Protein AF-A0A9D1DE34-F1 (afdb_monomer)

Solvent-accessible surface area (backbone atoms only — not comparable to full-atom values): 14696 Å² total; per-residue (Å²): 88,65,30,89,91,75,68,50,78,34,64,88,85,56,82,43,31,90,90,75,68,48,62,65,80,72,86,80,85,85,83,89,87,87,86,83,88,79,78,79,75,76,83,78,72,79,76,71,72,79,70,81,76,79,71,76,74,78,69,50,73,66,57,48,44,50,53,49,34,57,76,65,47,42,67,61,45,52,51,49,42,51,48,50,71,56,44,51,60,51,51,53,50,52,50,52,51,49,50,54,49,54,50,55,64,43,51,75,52,47,83,79,44,93,76,60,72,65,70,56,62,65,58,62,55,57,60,54,53,49,51,55,53,50,51,51,51,45,50,54,34,52,52,52,52,52,52,49,60,55,48,42,60,52,49,49,59,47,51,42,50,75,72,67,52,80,79,68,77,82,84,86,78,88,76,88,86,85,88,83,78,95,81,90,84,84,83,88,83,82,78,83,83,77,76,80,57,88,73,39,48,67,42,82,95,75,65,49,75,41,57,62,86,56,60,53,46,98,86,68,53,45,76,89,114

Organism: NCBI:txid2840775

Structure (mmCIF, N/CA/C/O backbone):
data_AF-A0A9D1DE34-F1
#
_entry.id   AF-A0A9D1DE34-F1
#
loop_
_atom_site.group_PDB
_atom_site.id
_atom_site.type_symbol
_atom_site.label_atom_id
_atom_site.label_alt_id
_atom_site.label_comp_id
_atom_site.label_asym_id
_atom_site.label_entity_id
_atom_site.label_seq_id
_atom_site.pdbx_PDB_ins_code
_atom_site.Cartn_x
_atom_site.Cartn_y
_atom_site.Cartn_z
_atom_site.occupancy
_atom_site.B_iso_or_equiv
_atom_site.auth_seq_id
_atom_site.auth_comp_id
_atom_site.auth_asym_id
_atom_site.auth_atom_id
_atom_site.pdbx_PDB_model_num
ATOM 1 N N . MET A 1 1 ? 9.678 -13.490 77.634 1.00 74.06 1 MET A N 1
ATOM 2 C CA . MET A 1 1 ? 8.786 -14.682 77.666 1.00 74.06 1 MET A CA 1
ATOM 3 C C . MET A 1 1 ? 8.375 -15.103 76.242 1.00 74.06 1 MET A C 1
ATOM 5 O O . MET A 1 1 ? 8.923 -14.560 75.291 1.00 74.06 1 MET A O 1
ATOM 9 N N . TYR A 1 2 ? 7.457 -16.065 76.056 1.00 80.56 2 TYR A N 1
ATOM 10 C CA . TYR A 1 2 ? 6.934 -16.494 74.738 1.00 80.56 2 TYR A CA 1
ATOM 11 C C . TYR A 1 2 ? 5.398 -16.431 74.690 1.00 80.56 2 TYR A C 1
ATOM 13 O O . TYR A 1 2 ? 4.736 -16.590 75.714 1.00 80.56 2 TYR A O 1
ATOM 21 N N . CYS A 1 3 ? 4.822 -16.205 73.506 1.00 84.38 3 CYS A N 1
ATOM 22 C CA . CYS A 1 3 ? 3.376 -16.125 73.303 1.00 84.38 3 CYS A CA 1
ATOM 23 C C . CYS A 1 3 ? 2.715 -17.510 73.224 1.00 84.38 3 CYS A C 1
ATOM 25 O O . CYS A 1 3 ? 2.998 -18.275 72.303 1.00 84.38 3 CYS A O 1
ATOM 27 N N . SER A 1 4 ? 1.737 -17.786 74.088 1.00 80.19 4 SER A N 1
ATOM 28 C CA . SER A 1 4 ? 0.910 -19.003 74.018 1.00 80.19 4 SER A CA 1
ATOM 29 C C . SER A 1 4 ? 0.019 -19.092 72.768 1.00 80.19 4 SER A C 1
ATOM 31 O O . SER A 1 4 ? -0.381 -20.190 72.394 1.00 80.19 4 SER A O 1
ATOM 33 N N . HIS A 1 5 ? -0.273 -17.968 72.100 1.00 79.56 5 HIS A N 1
ATOM 34 C CA . HIS A 1 5 ? -1.133 -17.924 70.909 1.00 79.56 5 HIS A CA 1
ATOM 35 C C . HIS A 1 5 ? -0.396 -18.021 69.563 1.00 79.56 5 HIS A C 1
ATOM 37 O O . HIS A 1 5 ? -1.034 -18.338 68.563 1.00 79.56 5 HIS A O 1
ATOM 43 N N . CYS A 1 6 ? 0.906 -17.720 69.499 1.00 83.50 6 CYS A N 1
ATOM 44 C CA . CYS A 1 6 ? 1.655 -17.717 68.230 1.00 83.50 6 CYS A CA 1
ATOM 45 C C . CYS A 1 6 ? 3.128 -18.154 68.328 1.00 83.50 6 CYS A C 1
ATOM 47 O O . CYS A 1 6 ? 3.839 -18.099 67.329 1.00 83.50 6 CYS A O 1
ATOM 49 N N . GLY A 1 7 ? 3.621 -18.539 69.509 1.00 81.62 7 GLY A N 1
ATOM 50 C CA . GLY A 1 7 ? 5.008 -18.973 69.719 1.00 81.62 7 GLY A CA 1
ATOM 51 C C . GLY A 1 7 ? 6.074 -17.871 69.655 1.00 81.62 7 GLY A C 1
ATOM 52 O O . GLY A 1 7 ? 7.217 -18.127 70.019 1.00 81.62 7 GLY A O 1
ATOM 53 N N . ALA A 1 8 ? 5.736 -16.644 69.243 1.00 84.06 8 ALA A N 1
ATOM 54 C CA . ALA A 1 8 ? 6.693 -15.542 69.151 1.00 84.06 8 ALA A CA 1
ATOM 55 C C . ALA A 1 8 ? 7.267 -15.143 70.523 1.00 84.06 8 ALA A C 1
ATOM 57 O O . ALA A 1 8 ? 6.566 -15.169 71.539 1.00 84.06 8 ALA A O 1
ATOM 58 N N . GLN A 1 9 ? 8.539 -14.740 70.551 1.00 82.94 9 GLN A N 1
ATOM 59 C CA . GLN A 1 9 ? 9.197 -14.239 71.758 1.00 82.94 9 GLN A CA 1
ATOM 60 C C . GLN A 1 9 ? 8.688 -12.826 72.084 1.00 82.94 9 GLN A C 1
ATOM 62 O O . GLN A 1 9 ? 8.608 -11.967 71.208 1.00 82.94 9 GLN A O 1
ATOM 67 N N . ILE A 1 10 ? 8.314 -12.594 73.342 1.00 84.25 10 ILE A N 1
ATOM 68 C CA . ILE A 1 10 ? 7.766 -11.326 73.841 1.00 84.25 10 ILE A CA 1
ATOM 69 C C . ILE A 1 10 ? 8.748 -10.749 74.876 1.00 84.25 10 ILE A C 1
ATOM 71 O O . ILE A 1 10 ? 9.104 -11.484 75.806 1.00 84.25 10 ILE A O 1
ATOM 75 N N . PRO A 1 11 ? 9.169 -9.475 74.763 1.00 79.94 11 PRO A N 1
ATOM 76 C CA . PRO A 1 11 ? 9.934 -8.787 75.805 1.00 79.94 11 PRO A CA 1
ATOM 77 C C . PRO A 1 11 ? 9.156 -8.716 77.129 1.00 79.94 11 PRO A C 1
ATOM 79 O O . PRO A 1 11 ? 7.933 -8.600 77.133 1.00 79.94 11 PRO A O 1
ATOM 82 N N . ASP A 1 12 ? 9.838 -8.807 78.270 1.00 68.75 12 ASP A N 1
ATOM 83 C CA . ASP A 1 12 ? 9.160 -9.002 79.565 1.00 68.75 12 ASP A CA 1
ATOM 84 C C . ASP A 1 12 ? 8.463 -7.739 80.128 1.00 68.75 12 ASP A C 1
ATOM 86 O O . ASP A 1 12 ? 7.754 -7.821 81.131 1.00 68.75 12 ASP A O 1
ATOM 90 N N . ASP A 1 13 ? 8.592 -6.596 79.447 1.00 69.38 13 ASP A N 1
ATOM 91 C CA . ASP A 1 13 ? 7.857 -5.342 79.683 1.00 69.38 13 ASP A CA 1
ATOM 92 C C . ASP A 1 13 ? 6.566 -5.204 78.841 1.00 69.38 13 ASP A C 1
ATOM 94 O O . ASP A 1 13 ? 5.756 -4.299 79.058 1.00 69.38 13 ASP A O 1
ATOM 98 N N . SER A 1 14 ? 6.351 -6.096 77.870 1.00 69.62 14 SER A N 1
ATOM 99 C CA . SER A 1 14 ? 5.365 -5.905 76.807 1.00 69.62 14 SER A CA 1
ATOM 100 C C . SER A 1 14 ? 3.995 -6.498 77.162 1.00 69.62 14 SER A C 1
ATOM 102 O O . SER A 1 14 ? 3.779 -7.711 77.132 1.00 69.62 14 SER A O 1
ATOM 104 N N . ALA A 1 15 ? 3.021 -5.623 77.439 1.00 75.81 15 ALA A N 1
ATOM 105 C CA . ALA A 1 15 ? 1.653 -5.989 77.841 1.00 75.81 15 ALA A CA 1
ATOM 106 C C . ALA A 1 15 ? 0.815 -6.719 76.760 1.00 75.81 15 ALA A C 1
ATOM 108 O O . ALA A 1 15 ? -0.254 -7.257 77.058 1.00 75.81 15 ALA A O 1
ATOM 109 N N . PHE A 1 16 ? 1.287 -6.739 75.510 1.00 81.94 16 PHE A N 1
ATOM 110 C CA . PHE A 1 16 ? 0.668 -7.396 74.356 1.00 81.94 16 PHE A CA 1
ATOM 111 C C . PHE A 1 16 ? 1.766 -8.016 73.480 1.00 81.94 16 PHE A C 1
ATOM 113 O O . PHE A 1 16 ? 2.880 -7.499 73.425 1.00 81.94 16 PHE A O 1
ATOM 120 N N . CYS A 1 17 ? 1.468 -9.103 72.766 1.00 86.25 17 CYS A N 1
ATOM 121 C C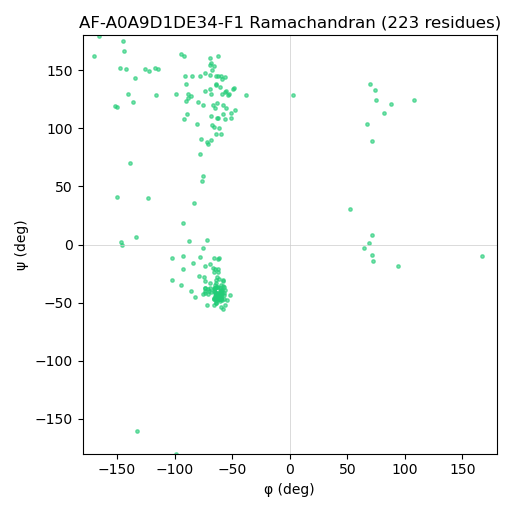A . CYS A 1 17 ? 2.409 -9.687 71.814 1.00 86.25 17 CYS A CA 1
ATOM 122 C C . CYS A 1 17 ? 2.484 -8.830 70.533 1.00 86.25 17 CYS A C 1
ATOM 124 O O . CYS A 1 17 ? 1.470 -8.720 69.836 1.00 86.25 17 CYS A O 1
ATOM 126 N N . PRO A 1 18 ? 3.654 -8.281 70.151 1.00 79.38 18 PRO A N 1
ATOM 127 C CA . PRO A 1 18 ? 3.770 -7.448 68.950 1.00 79.38 18 PRO A CA 1
ATOM 128 C C . PRO A 1 18 ? 3.509 -8.227 67.649 1.00 79.38 18 PRO A C 1
ATOM 130 O O . PRO A 1 18 ? 3.110 -7.638 66.651 1.00 79.38 18 PRO A O 1
ATOM 133 N N . SER A 1 19 ? 3.691 -9.552 67.654 1.00 80.56 19 SER A N 1
ATOM 134 C CA . SER A 1 19 ? 3.547 -10.407 66.466 1.00 80.56 19 SER A CA 1
ATOM 135 C C . SER A 1 19 ? 2.110 -10.850 66.164 1.00 80.56 19 SER A C 1
ATOM 137 O O . SER A 1 19 ? 1.859 -11.352 65.072 1.00 80.56 19 SER A O 1
ATOM 139 N N . CYS A 1 20 ? 1.170 -10.728 67.110 1.00 84.12 20 CYS A N 1
ATOM 140 C CA . CYS A 1 20 ? -0.224 -11.170 66.917 1.00 84.12 20 CYS A CA 1
ATOM 141 C C . CYS A 1 20 ? -1.291 -10.312 67.624 1.00 84.12 20 CYS A C 1
ATOM 143 O O . CYS A 1 20 ? -2.476 -10.630 67.545 1.00 84.12 20 CYS A O 1
ATOM 145 N N . GLY A 1 21 ? -0.901 -9.261 68.352 1.00 79.62 21 GLY A N 1
ATOM 146 C CA . GLY A 1 21 ? -1.800 -8.362 69.088 1.00 79.62 21 GLY A CA 1
ATOM 147 C C . GLY A 1 21 ? -2.433 -8.948 70.358 1.00 79.62 21 GLY A C 1
ATOM 148 O O . GLY A 1 21 ? -2.960 -8.193 71.173 1.00 79.62 21 GLY A O 1
ATOM 149 N N . GLN A 1 22 ? -2.377 -10.266 70.570 1.00 82.25 22 GLN A N 1
ATOM 150 C CA . GLN A 1 22 ? -2.981 -10.908 71.740 1.00 82.25 22 GLN A CA 1
ATOM 151 C C . GLN A 1 22 ? -2.186 -10.658 73.025 1.00 82.25 22 GLN A C 1
ATOM 153 O O . GLN A 1 22 ? -0.954 -10.577 73.019 1.00 82.25 22 GLN A O 1
ATOM 158 N N . LYS A 1 23 ? -2.896 -10.577 74.155 1.00 78.50 23 LYS A N 1
ATOM 159 C CA . LYS A 1 23 ? -2.269 -10.491 75.480 1.00 78.50 23 LYS A CA 1
ATOM 160 C C . LYS A 1 23 ? -1.590 -11.826 75.827 1.00 78.50 23 LYS A C 1
ATOM 162 O O . LYS A 1 23 ? -2.228 -12.869 75.676 1.00 78.50 23 LYS A O 1
ATOM 167 N N . PRO A 1 24 ? -0.344 -11.832 76.332 1.00 68.94 24 PRO A N 1
ATOM 168 C CA . PRO A 1 24 ? 0.256 -13.034 76.904 1.00 68.94 24 PRO A CA 1
ATOM 169 C C . PRO A 1 24 ? -0.476 -13.413 78.198 1.00 68.94 24 PRO A C 1
ATOM 171 O O . PRO A 1 24 ? -0.296 -12.783 79.239 1.00 68.94 24 PRO A O 1
ATOM 174 N N . GLY A 1 25 ? -1.339 -14.427 78.125 1.00 57.62 25 GLY A N 1
ATOM 175 C CA . GLY A 1 25 ? -2.101 -14.902 79.279 1.00 57.62 25 GLY A CA 1
ATOM 176 C C . GLY A 1 25 ? -1.198 -15.534 80.340 1.00 57.62 25 GLY A C 1
ATOM 177 O O . GLY A 1 25 ? -0.545 -16.542 80.073 1.00 57.62 25 GL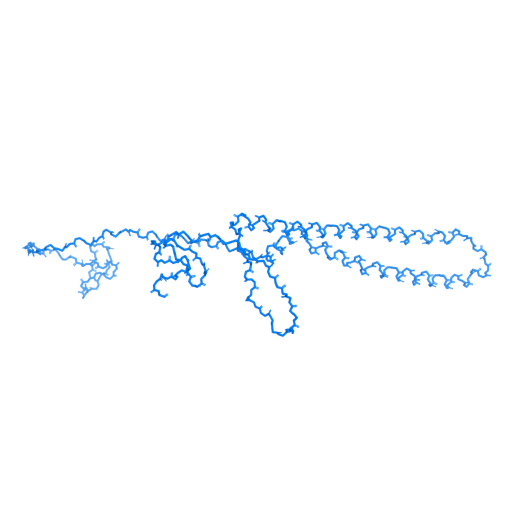Y A O 1
ATOM 178 N N . ARG A 1 26 ? -1.197 -14.971 81.553 1.00 46.50 26 ARG A N 1
ATOM 179 C CA . ARG A 1 26 ? -0.743 -15.676 82.763 1.00 46.50 26 ARG A CA 1
ATOM 180 C C . ARG A 1 26 ? -1.850 -16.631 83.226 1.00 46.50 26 ARG A C 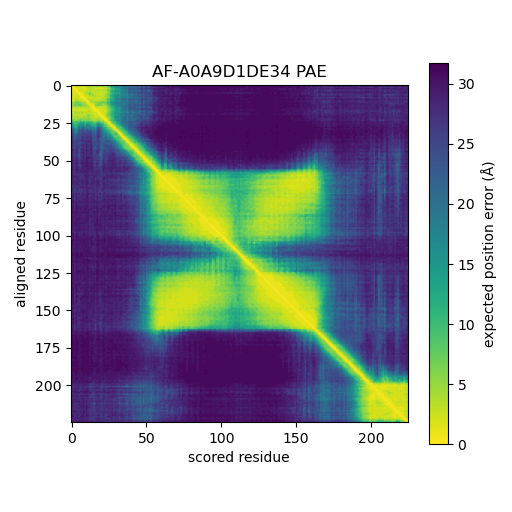1
ATOM 182 O O . ARG A 1 26 ? -3.027 -16.322 83.064 1.00 46.50 26 ARG A O 1
ATOM 189 N N . ALA A 1 27 ? -1.470 -17.784 83.773 1.00 46.84 27 ALA A N 1
ATOM 190 C CA . ALA A 1 27 ? -2.405 -18.754 84.345 1.00 46.84 27 ALA A CA 1
ATOM 191 C C . ALA A 1 27 ? -2.635 -18.471 85.845 1.00 46.84 27 ALA A C 1
ATOM 193 O O . ALA A 1 27 ? -1.670 -18.186 86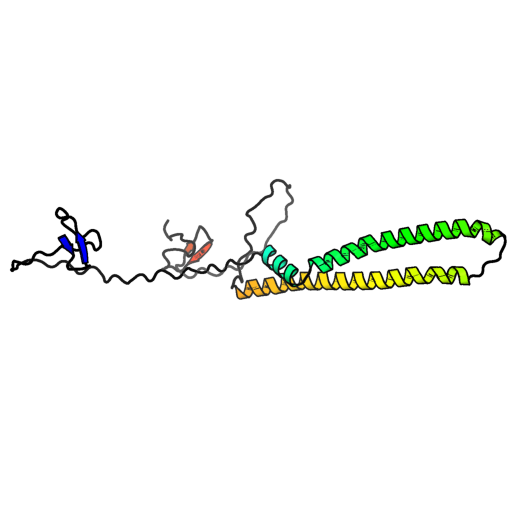.554 1.00 46.84 27 ALA A O 1
ATOM 194 N N . GLY A 1 28 ? -3.893 -18.571 86.296 1.00 46.84 28 GLY A N 1
ATOM 195 C CA . GLY A 1 28 ? -4.394 -18.018 87.571 1.00 46.84 28 GLY A CA 1
ATOM 196 C C . GLY A 1 28 ? -4.865 -16.566 87.369 1.00 46.84 28 GLY A C 1
ATOM 197 O O . GLY A 1 28 ? -4.090 -15.750 86.877 1.00 46.84 28 GLY A O 1
ATOM 198 N N . ASP A 1 29 ? -6.119 -16.170 87.618 1.00 37.84 29 ASP A N 1
ATOM 199 C CA . ASP A 1 29 ? -7.159 -16.720 88.513 1.00 37.84 29 ASP A CA 1
ATOM 200 C C . ASP A 1 29 ? -8.605 -16.573 87.943 1.00 37.84 29 ASP A C 1
ATOM 202 O O . ASP A 1 29 ? -8.769 -15.998 86.862 1.00 37.84 29 ASP A O 1
ATOM 206 N N . PRO A 1 30 ? -9.660 -17.123 88.597 1.00 54.34 30 PRO A N 1
ATOM 207 C CA . PRO A 1 30 ? -11.032 -17.179 88.059 1.00 54.34 30 PRO A CA 1
ATOM 208 C C . PRO A 1 30 ? -12.003 -16.078 88.566 1.00 54.34 30 PRO A C 1
ATOM 210 O O . PRO A 1 30 ? -11.664 -15.275 89.428 1.00 54.34 30 PRO A O 1
ATOM 213 N N . ALA A 1 31 ? -13.256 -16.139 88.070 1.00 35.53 31 ALA A N 1
ATOM 214 C CA . ALA A 1 31 ? -14.408 -15.228 88.275 1.00 35.53 31 ALA A CA 1
ATOM 215 C C . ALA A 1 31 ? -14.310 -13.869 87.521 1.00 35.53 31 ALA A C 1
ATOM 217 O O . ALA A 1 31 ? -13.239 -13.286 87.438 1.00 35.53 31 ALA A O 1
ATOM 218 N N . ALA A 1 32 ? -15.314 -13.333 86.802 1.00 39.00 32 ALA A N 1
ATOM 219 C CA . ALA A 1 32 ? -16.789 -13.299 86.924 1.00 39.00 32 ALA A CA 1
ATOM 220 C C . ALA A 1 32 ? -17.274 -12.321 88.024 1.00 39.00 32 ALA A C 1
ATOM 222 O O . ALA A 1 32 ? -16.865 -12.459 89.167 1.00 39.00 32 ALA A O 1
ATOM 223 N N . GLN A 1 33 ? -18.147 -11.326 87.797 1.00 46.03 33 GLN A N 1
ATOM 224 C CA . GLN A 1 33 ? -18.930 -10.873 86.617 1.00 46.03 33 GLN A CA 1
ATOM 225 C C . GLN A 1 33 ? -18.774 -9.315 86.455 1.00 46.03 33 GLN A C 1
ATOM 227 O O . GLN A 1 33 ? -17.806 -8.788 86.987 1.00 46.03 33 GLN A O 1
ATOM 232 N N . THR A 1 34 ? -19.566 -8.460 85.770 1.00 36.62 34 THR A N 1
ATOM 233 C CA . THR A 1 34 ? -20.917 -8.513 85.142 1.00 36.62 34 THR A CA 1
ATOM 234 C C . THR A 1 34 ? -21.139 -7.312 84.178 1.00 36.62 34 THR A C 1
ATOM 236 O O . THR A 1 34 ? -20.316 -6.405 84.147 1.00 36.62 34 THR A O 1
ATOM 239 N N . ALA A 1 35 ? -22.325 -7.258 83.540 1.00 35.91 35 ALA A N 1
ATOM 240 C CA . ALA A 1 35 ? -23.148 -6.059 83.235 1.00 35.91 35 ALA A CA 1
ATOM 241 C C . ALA A 1 35 ? -23.268 -5.512 81.784 1.00 35.91 35 ALA A C 1
ATOM 243 O O . ALA A 1 35 ? -22.310 -5.055 81.174 1.00 35.91 35 ALA A O 1
ATOM 244 N N . ALA A 1 36 ? -24.544 -5.413 81.365 1.00 43.22 36 ALA A N 1
ATOM 245 C CA . ALA A 1 36 ? -25.153 -4.604 80.293 1.00 43.22 36 ALA A CA 1
ATOM 246 C C . ALA A 1 36 ? -24.849 -4.942 78.802 1.00 43.22 36 ALA A C 1
ATOM 248 O O . ALA A 1 36 ? -23.712 -5.231 78.436 1.00 43.22 36 ALA A O 1
ATOM 249 N N . PRO A 1 37 ? -25.866 -4.897 77.907 1.00 50.59 37 PRO A N 1
ATOM 250 C CA . PRO A 1 37 ? -25.728 -5.338 76.518 1.00 50.59 37 PRO A CA 1
ATOM 251 C C . PRO A 1 37 ? -25.278 -4.213 75.574 1.00 50.59 37 PRO A C 1
ATOM 253 O O . PRO A 1 37 ? -25.970 -3.208 75.412 1.00 50.59 37 PRO A O 1
ATOM 256 N N . GLN A 1 38 ? -24.172 -4.419 74.858 1.00 46.69 38 GLN A N 1
ATOM 257 C CA . GLN A 1 38 ? -23.868 -3.634 73.661 1.00 46.69 38 GLN A CA 1
ATOM 258 C C . GLN A 1 38 ? -24.503 -4.307 72.443 1.00 46.69 38 GLN A C 1
ATOM 260 O O . GLN A 1 38 ? -24.307 -5.497 72.201 1.00 46.69 38 GLN A O 1
ATOM 265 N N . SER A 1 39 ? -25.291 -3.541 71.688 1.00 50.41 39 SER A N 1
ATOM 266 C CA . SER A 1 39 ? -25.927 -3.988 70.449 1.00 50.41 39 SER A CA 1
ATOM 267 C C . SER A 1 39 ? -24.888 -4.533 69.470 1.00 50.41 39 SER A C 1
ATOM 269 O O . SER A 1 39 ? -23.888 -3.856 69.219 1.00 50.41 39 SER A O 1
ATOM 271 N N . ALA A 1 40 ? -25.140 -5.711 68.892 1.00 47.72 40 ALA A N 1
ATOM 272 C CA . ALA A 1 40 ? -24.239 -6.307 67.911 1.00 47.72 40 ALA A CA 1
ATOM 273 C C . ALA A 1 40 ? -23.933 -5.304 66.780 1.00 47.72 40 ALA A C 1
ATOM 275 O O . ALA A 1 40 ? -24.878 -4.741 66.212 1.00 47.72 40 ALA A O 1
ATOM 276 N N . PRO A 1 41 ? -22.654 -5.070 66.427 1.00 58.78 41 PRO A N 1
ATOM 277 C CA . PRO A 1 41 ? -22.341 -4.314 65.224 1.00 58.78 41 PRO A CA 1
ATOM 278 C C . PRO A 1 41 ? -22.966 -5.034 64.017 1.00 58.78 41 PRO A C 1
ATOM 280 O O . PRO A 1 41 ? -22.995 -6.270 64.002 1.00 58.78 41 PRO A O 1
ATOM 283 N N . PRO A 1 42 ? -23.488 -4.300 63.015 1.00 57.12 42 PRO A N 1
ATOM 284 C CA . PRO A 1 42 ? -24.119 -4.923 61.859 1.00 57.12 42 PRO A CA 1
ATOM 285 C C . PRO A 1 42 ? -23.133 -5.884 61.181 1.00 57.12 42 PRO A C 1
ATOM 287 O O . PRO A 1 42 ? -21.930 -5.598 61.164 1.00 57.12 42 PRO A O 1
ATOM 290 N N . PRO A 1 43 ? -23.612 -7.021 60.638 1.00 49.69 43 PRO A N 1
ATOM 291 C CA . PRO A 1 43 ? -22.741 -8.055 60.101 1.00 49.69 43 PRO A CA 1
ATOM 292 C C . PRO A 1 43 ? -21.826 -7.446 59.044 1.00 49.69 43 PRO A C 1
ATOM 294 O O . PRO A 1 43 ? -22.293 -6.937 58.024 1.00 49.69 43 PRO A O 1
ATOM 297 N N . GLN A 1 44 ? -20.518 -7.492 59.305 1.00 49.09 44 GLN A N 1
ATOM 298 C CA . GLN A 1 44 ? -19.511 -7.034 58.361 1.00 49.09 44 GLN A CA 1
ATOM 299 C C . GLN A 1 44 ? -19.514 -7.989 57.170 1.00 49.09 44 GLN A C 1
ATOM 301 O O . GLN A 1 44 ? -18.804 -8.993 57.148 1.00 49.09 44 GLN A O 1
ATOM 306 N N . THR A 1 45 ? -20.341 -7.673 56.171 1.00 46.09 45 THR A N 1
ATOM 307 C CA . THR A 1 45 ? -20.223 -8.238 54.833 1.00 46.09 45 THR A CA 1
ATOM 308 C C . THR A 1 45 ? -18.779 -8.055 54.409 1.00 46.09 45 THR A C 1
ATOM 310 O O . THR A 1 45 ? -18.341 -6.917 54.237 1.00 46.09 45 THR A O 1
ATOM 313 N N . SER A 1 46 ? -18.042 -9.157 54.267 1.00 48.41 46 SER A N 1
ATOM 314 C CA . SER A 1 46 ? -16.705 -9.107 53.693 1.00 48.41 46 SER A CA 1
ATOM 315 C C . SER A 1 46 ? -16.836 -8.464 52.319 1.00 48.41 46 SER A C 1
ATOM 317 O O . SER A 1 46 ? -17.436 -9.044 51.410 1.00 48.41 46 SER A O 1
ATOM 319 N N . TYR A 1 47 ? -16.357 -7.226 52.193 1.00 51.31 47 TYR A N 1
ATOM 320 C CA . TYR A 1 47 ? -16.323 -6.525 50.921 1.00 51.31 47 TYR A CA 1
ATOM 321 C C . TYR A 1 47 ? -15.247 -7.220 50.095 1.00 51.31 47 TYR A C 1
ATOM 323 O O . TYR A 1 47 ? -14.075 -6.841 50.127 1.00 51.31 47 TYR A O 1
ATOM 331 N N . ALA A 1 48 ? -15.655 -8.283 49.397 1.00 54.12 48 ALA A N 1
ATOM 332 C CA . ALA A 1 48 ? -14.866 -8.894 48.346 1.00 54.12 48 ALA A CA 1
ATOM 333 C C . ALA A 1 48 ? -14.375 -7.750 47.461 1.00 54.12 48 ALA A C 1
ATOM 335 O O . ALA A 1 48 ? -15.195 -7.002 46.916 1.00 54.12 48 ALA A O 1
ATOM 336 N N . GLN A 1 49 ? -13.053 -7.550 47.417 1.00 56.97 49 GLN A N 1
ATOM 337 C CA . GLN A 1 49 ? -12.487 -6.413 46.703 1.00 56.97 49 GLN A CA 1
ATOM 338 C C . GLN A 1 49 ? -13.034 -6.445 45.275 1.00 56.97 49 GLN A C 1
ATOM 340 O O . GLN A 1 49 ? -12.993 -7.513 44.655 1.00 56.97 49 GLN A O 1
ATOM 345 N N . PRO A 1 50 ? -13.596 -5.333 44.762 1.00 58.47 50 PRO A N 1
ATOM 346 C CA . PRO A 1 50 ? -14.169 -5.328 43.429 1.00 58.47 50 PRO A CA 1
ATOM 347 C C . PRO A 1 50 ? -13.063 -5.734 42.460 1.00 58.47 50 PRO A C 1
ATOM 349 O O . PRO A 1 50 ? -12.072 -5.013 42.327 1.00 58.47 50 PRO A O 1
ATOM 352 N N . ALA A 1 51 ? -13.222 -6.916 41.851 1.00 51.81 51 ALA A N 1
ATOM 353 C CA . ALA A 1 51 ? -12.223 -7.502 40.966 1.00 51.81 51 ALA A CA 1
ATOM 354 C C . ALA A 1 51 ? -11.767 -6.434 39.965 1.00 51.81 51 ALA A C 1
ATOM 356 O O . ALA A 1 51 ? -12.635 -5.708 39.462 1.00 51.81 51 ALA A O 1
ATOM 357 N N . PRO A 1 52 ? -10.446 -6.287 39.724 1.00 50.09 52 PRO A N 1
ATOM 358 C CA . PRO A 1 52 ? -9.886 -5.133 39.034 1.00 50.09 52 PRO A CA 1
ATOM 359 C C . PRO A 1 52 ? -10.643 -4.927 37.732 1.00 50.09 52 PRO A C 1
ATOM 361 O O . PRO A 1 52 ? -10.577 -5.755 36.822 1.00 50.09 52 PRO A O 1
ATOM 364 N N . ARG A 1 53 ? -11.447 -3.857 37.696 1.00 46.69 53 ARG A N 1
ATOM 365 C CA . ARG A 1 53 ? -12.387 -3.621 36.608 1.00 46.69 53 ARG A CA 1
ATOM 366 C C . ARG A 1 53 ? -11.555 -3.372 35.371 1.00 46.69 53 ARG A C 1
ATOM 368 O O . ARG A 1 53 ? -11.033 -2.271 35.211 1.00 46.69 53 ARG A O 1
ATOM 375 N N . TYR A 1 54 ? -11.430 -4.393 34.529 1.00 46.28 54 TYR A N 1
ATOM 376 C CA . TYR A 1 54 ? -10.727 -4.272 33.269 1.00 46.28 54 TYR A CA 1
ATOM 377 C C . TYR A 1 54 ? -11.477 -3.218 32.446 1.00 46.28 54 TYR A C 1
ATOM 379 O O . TYR A 1 54 ? -12.575 -3.427 31.930 1.00 46.28 54 TYR A O 1
ATOM 387 N N . VAL A 1 55 ? -10.931 -2.006 32.433 1.00 52.34 55 VAL A N 1
ATOM 388 C CA . VAL A 1 55 ? -11.350 -0.981 31.493 1.00 52.34 55 VAL A CA 1
ATOM 389 C C . VAL A 1 55 ? -10.671 -1.397 30.207 1.00 52.34 55 VAL A C 1
ATOM 391 O O . VAL A 1 55 ? -9.510 -1.065 29.988 1.00 52.34 55 VAL A O 1
ATOM 394 N N . GLU A 1 56 ? -11.374 -2.201 29.410 1.00 60.91 56 GLU A N 1
ATOM 395 C CA . GLU A 1 56 ? -10.941 -2.563 28.067 1.00 60.91 56 GLU A CA 1
ATOM 396 C C . GLU A 1 56 ? -10.814 -1.260 27.277 1.00 60.91 56 GLU A C 1
ATOM 398 O O . GLU A 1 56 ? -11.810 -0.685 26.835 1.00 60.91 56 GLU A O 1
ATOM 403 N N . THR A 1 57 ? -9.596 -0.711 27.233 1.00 71.50 57 THR A N 1
ATOM 404 C CA . THR A 1 57 ? -9.352 0.629 26.709 1.00 71.50 57 THR A CA 1
ATOM 405 C C . THR A 1 57 ? -9.730 0.621 25.240 1.00 71.50 57 THR A C 1
ATOM 407 O O . THR A 1 57 ? -9.080 -0.026 24.419 1.00 71.50 57 THR A O 1
ATOM 410 N N . ILE A 1 58 ? -10.841 1.288 24.928 1.00 78.25 58 ILE A N 1
ATOM 411 C CA . ILE A 1 58 ? -11.396 1.332 23.582 1.00 78.25 58 ILE A CA 1
ATOM 412 C C . ILE A 1 58 ? -10.355 2.010 22.696 1.00 78.25 58 ILE A C 1
ATOM 414 O O . ILE A 1 58 ? -10.144 3.218 22.813 1.00 78.25 58 ILE A O 1
ATOM 418 N N . LYS A 1 59 ? -9.720 1.227 21.820 1.00 88.12 59 LYS A N 1
ATOM 419 C CA . LYS A 1 59 ? -8.705 1.713 20.886 1.00 88.12 59 LYS A CA 1
ATOM 420 C C . LYS A 1 59 ? -9.307 2.835 20.049 1.00 88.12 59 LYS A C 1
ATOM 422 O O . LYS A 1 59 ? -10.416 2.700 19.510 1.00 88.12 59 LYS A O 1
ATOM 427 N N . SER A 1 60 ? -8.588 3.947 19.952 1.00 88.19 60 SER A N 1
ATOM 428 C CA . SER A 1 60 ? -8.977 5.053 19.085 1.00 88.19 60 SER A CA 1
ATOM 429 C C . SER A 1 60 ? -9.000 4.606 17.621 1.00 88.19 60 SER A C 1
ATOM 431 O O . SER A 1 60 ? -8.424 3.585 17.240 1.00 88.19 60 SER A O 1
ATOM 433 N N . GLU A 1 61 ? -9.676 5.383 16.777 1.00 88.62 61 GLU A N 1
ATOM 434 C CA . GLU A 1 61 ? -9.754 5.107 15.340 1.00 88.62 61 GLU A CA 1
ATOM 435 C C . GLU A 1 61 ? -8.361 5.062 14.689 1.00 88.62 61 GLU A C 1
ATOM 437 O O . GLU A 1 61 ? -8.085 4.172 13.888 1.00 88.62 61 GLU A O 1
ATOM 442 N N . GLY A 1 62 ? -7.450 5.950 15.107 1.00 90.31 62 GLY A N 1
ATOM 443 C CA . GLY A 1 62 ? -6.059 5.960 14.650 1.00 90.31 62 GLY A CA 1
ATOM 444 C C . GLY A 1 62 ? -5.291 4.697 15.048 1.00 90.31 62 GLY A C 1
ATOM 445 O O . GLY A 1 62 ? -4.706 4.049 14.182 1.00 90.31 62 GLY A O 1
ATOM 446 N N . GLU A 1 63 ? -5.337 4.313 16.328 1.00 91.75 63 GLU A N 1
ATOM 447 C CA . GLU A 1 63 ? -4.659 3.110 16.837 1.00 91.75 63 GLU A CA 1
ATOM 448 C C . GLU A 1 63 ? -5.174 1.838 16.155 1.00 91.75 63 GLU A C 1
ATOM 450 O O . GLU A 1 63 ? -4.376 1.051 15.650 1.00 91.75 63 GLU A O 1
ATOM 455 N N . PHE A 1 64 ? -6.500 1.664 16.073 1.00 92.94 64 PHE A N 1
ATOM 456 C CA . PHE A 1 64 ? -7.114 0.496 15.438 1.00 92.94 64 PHE A CA 1
ATOM 457 C C . PHE A 1 64 ? -6.740 0.392 13.953 1.00 92.94 64 PHE A C 1
ATOM 459 O O . PHE A 1 64 ? -6.348 -0.675 13.483 1.00 92.94 64 PHE A O 1
ATOM 466 N N . ILE A 1 65 ? -6.835 1.493 13.198 1.00 91.94 65 ILE A N 1
ATOM 467 C CA . ILE A 1 65 ? -6.517 1.483 11.764 1.00 91.94 65 ILE A CA 1
ATOM 468 C C . ILE A 1 65 ? -5.007 1.284 11.542 1.00 91.94 65 ILE A C 1
ATOM 470 O O . ILE A 1 65 ? -4.615 0.630 10.577 1.00 91.94 65 ILE A O 1
ATOM 474 N N . GLN A 1 66 ? -4.139 1.795 12.421 1.00 93.44 66 GLN A N 1
ATOM 475 C CA . GLN A 1 66 ? -2.693 1.581 12.323 1.00 93.44 66 GLN A CA 1
ATOM 476 C C . GLN A 1 66 ? -2.290 0.139 12.665 1.00 93.44 66 GLN A C 1
ATOM 478 O O . GLN A 1 66 ? -1.515 -0.460 11.923 1.00 93.44 66 GLN A O 1
ATOM 483 N N . GLU A 1 67 ? -2.866 -0.456 13.709 1.00 94.12 67 GLU A N 1
ATOM 484 C CA . GLU A 1 67 ? -2.706 -1.877 14.046 1.00 94.12 67 GLU A CA 1
ATOM 485 C C . GLU A 1 67 ? -3.185 -2.787 12.902 1.00 94.12 67 GLU A C 1
ATOM 487 O O . GLU A 1 67 ? -2.455 -3.681 12.470 1.00 94.12 67 GLU A O 1
ATOM 492 N N . TYR A 1 68 ? -4.362 -2.500 12.335 1.00 92.88 68 TYR A N 1
ATOM 493 C CA . TYR A 1 68 ? -4.901 -3.205 11.170 1.00 92.88 68 TYR A CA 1
ATOM 494 C C . TYR A 1 68 ? -3.971 -3.091 9.950 1.00 92.88 68 TYR A C 1
ATOM 496 O O . TYR A 1 68 ? -3.645 -4.090 9.308 1.00 92.88 68 TYR A O 1
ATOM 504 N N . ARG A 1 69 ? -3.474 -1.886 9.641 1.00 93.88 69 ARG A N 1
ATOM 505 C CA . ARG A 1 69 ? -2.518 -1.670 8.542 1.00 93.88 69 ARG A CA 1
ATOM 506 C C . ARG A 1 69 ? -1.194 -2.407 8.750 1.00 93.88 69 ARG A C 1
ATOM 508 O O . ARG A 1 69 ? -0.650 -2.930 7.778 1.00 93.88 69 ARG A O 1
ATOM 515 N N . ASN A 1 70 ? -0.705 -2.495 9.985 1.00 93.50 70 ASN A N 1
ATOM 516 C CA . ASN A 1 70 ? 0.494 -3.265 10.312 1.00 93.50 70 ASN A CA 1
ATOM 517 C C . ASN A 1 70 ? 0.268 -4.768 10.079 1.00 93.50 70 ASN A C 1
ATOM 519 O O . ASN A 1 70 ? 1.066 -5.396 9.387 1.00 93.50 70 ASN A O 1
ATOM 523 N N . LEU A 1 71 ? -0.852 -5.322 10.561 1.00 94.56 71 LEU A N 1
ATOM 524 C CA . LEU A 1 71 ? -1.231 -6.727 10.345 1.00 94.56 71 LEU A CA 1
ATOM 525 C C . LEU A 1 71 ? -1.347 -7.085 8.851 1.00 94.56 71 LEU A C 1
ATOM 527 O O . LEU A 1 71 ? -0.983 -8.184 8.439 1.00 94.56 71 LEU A O 1
ATOM 531 N N . HIS A 1 72 ? -1.819 -6.145 8.028 1.00 92.88 72 HIS A N 1
ATOM 532 C CA . HIS A 1 72 ? -1.990 -6.319 6.584 1.00 92.88 72 HIS A CA 1
ATOM 533 C C . HIS A 1 72 ? -0.782 -5.873 5.733 1.00 92.88 72 HIS A C 1
ATOM 535 O O . HIS A 1 72 ? -0.936 -5.674 4.529 1.00 92.88 72 HIS A O 1
ATOM 541 N N . ASN A 1 73 ? 0.421 -5.734 6.315 1.00 92.94 73 ASN A N 1
ATOM 542 C CA . ASN A 1 73 ? 1.665 -5.363 5.611 1.00 92.94 73 ASN A CA 1
ATOM 543 C C . ASN A 1 73 ? 1.554 -4.080 4.754 1.00 92.94 73 ASN A C 1
ATOM 545 O O . ASN A 1 73 ? 2.226 -3.926 3.731 1.00 92.94 73 ASN A O 1
ATOM 549 N N . TYR A 1 74 ? 0.709 -3.131 5.168 1.00 93.31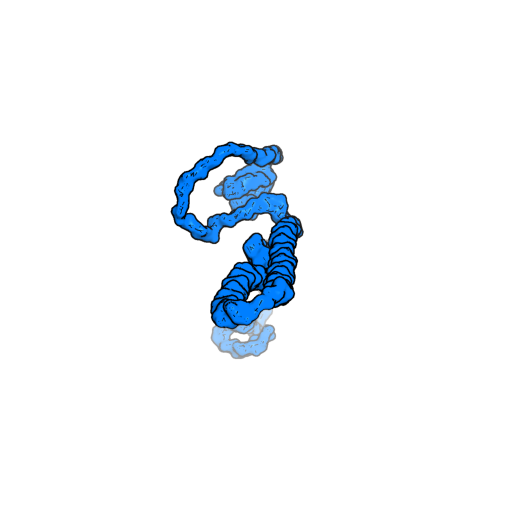 74 TYR A N 1
ATOM 550 C CA . TYR A 1 74 ? 0.391 -1.917 4.406 1.00 93.31 74 TYR A CA 1
ATOM 551 C C . TYR A 1 74 ? 1.632 -1.093 4.040 1.00 93.31 74 TYR A C 1
ATOM 553 O O . TYR A 1 74 ? 1.728 -0.579 2.926 1.00 93.31 74 TYR A O 1
ATOM 561 N N . GLY A 1 75 ? 2.599 -0.999 4.962 1.00 92.25 75 GLY A N 1
ATOM 562 C CA . GLY A 1 75 ? 3.868 -0.307 4.731 1.00 92.25 75 GLY A CA 1
ATOM 563 C C . GLY A 1 75 ? 4.629 -0.873 3.530 1.00 92.25 75 GLY A C 1
ATOM 564 O O . GLY A 1 75 ? 5.069 -0.111 2.677 1.00 92.25 75 GLY A O 1
ATOM 565 N N . THR A 1 76 ? 4.698 -2.200 3.396 1.00 91.69 76 THR A N 1
ATOM 566 C CA . THR A 1 76 ? 5.363 -2.878 2.274 1.00 91.69 76 THR A CA 1
ATOM 567 C C . THR A 1 76 ? 4.694 -2.551 0.940 1.00 91.69 76 THR A C 1
ATOM 569 O O . THR A 1 76 ? 5.377 -2.184 -0.015 1.00 91.69 76 THR A O 1
ATOM 572 N N . TYR A 1 77 ? 3.358 -2.610 0.873 1.00 92.19 77 TYR A N 1
ATOM 573 C CA . TYR A 1 77 ? 2.620 -2.278 -0.352 1.00 92.19 77 TYR A CA 1
ATOM 574 C C . TYR A 1 77 ? 2.746 -0.795 -0.731 1.00 92.19 77 TYR A C 1
ATOM 576 O O . TYR A 1 77 ? 2.888 -0.473 -1.911 1.00 92.19 77 TYR A O 1
ATOM 584 N N . LYS A 1 78 ? 2.754 0.107 0.258 1.00 92.56 78 LYS A N 1
ATOM 585 C CA . LYS A 1 78 ? 2.883 1.553 0.033 1.00 92.56 78 LYS A CA 1
ATOM 586 C C . LYS A 1 78 ? 4.304 1.964 -0.361 1.00 92.56 78 LYS A C 1
ATOM 588 O O . LYS A 1 78 ? 4.463 2.751 -1.288 1.00 92.56 78 LYS A O 1
ATOM 593 N N . THR A 1 79 ? 5.331 1.373 0.252 1.00 92.88 79 THR A N 1
ATOM 594 C CA . THR A 1 79 ? 6.728 1.524 -0.188 1.00 92.88 79 THR A CA 1
ATOM 595 C C . THR A 1 79 ? 6.914 0.988 -1.607 1.00 92.88 79 THR A C 1
ATOM 597 O O . THR A 1 79 ? 7.529 1.667 -2.424 1.00 92.88 79 THR A O 1
ATOM 600 N N . GLY A 1 80 ? 6.317 -0.162 -1.947 1.00 91.38 80 GLY A N 1
ATOM 601 C CA . GLY A 1 80 ? 6.297 -0.675 -3.320 1.00 91.38 80 GLY A CA 1
ATOM 602 C C . GLY A 1 80 ? 5.684 0.317 -4.315 1.00 91.38 80 GLY A C 1
ATOM 603 O O . GLY A 1 80 ? 6.290 0.604 -5.343 1.00 91.38 80 GLY A O 1
ATOM 604 N N . GLN A 1 81 ? 4.529 0.907 -3.987 1.00 91.25 81 GLN A N 1
ATOM 605 C CA . GLN A 1 81 ? 3.885 1.925 -4.827 1.00 91.25 81 GLN A CA 1
ATOM 606 C C . GLN A 1 81 ? 4.795 3.149 -5.053 1.00 91.25 81 GLN A C 1
ATOM 608 O O . GLN A 1 81 ? 4.895 3.636 -6.178 1.00 91.25 81 GLN A O 1
ATOM 613 N N . THR A 1 82 ? 5.493 3.623 -4.015 1.00 91.12 82 THR A N 1
ATOM 614 C CA . THR A 1 82 ? 6.480 4.712 -4.134 1.00 91.12 82 THR A CA 1
ATOM 615 C C . THR A 1 82 ? 7.665 4.319 -5.022 1.00 91.12 82 THR A C 1
ATOM 617 O O . THR A 1 82 ? 8.089 5.122 -5.849 1.00 91.12 82 THR A O 1
ATOM 620 N N . ILE A 1 83 ? 8.177 3.088 -4.893 1.00 91.38 83 ILE A N 1
ATOM 621 C CA . ILE A 1 83 ? 9.297 2.587 -5.706 1.00 91.38 83 ILE A CA 1
ATOM 622 C C . ILE A 1 83 ? 8.937 2.582 -7.194 1.00 91.38 83 ILE A C 1
ATOM 624 O O . ILE A 1 83 ? 9.729 3.081 -7.985 1.00 91.38 83 ILE A O 1
ATOM 628 N N . PHE A 1 84 ? 7.754 2.098 -7.588 1.00 88.69 84 PHE A N 1
ATOM 629 C CA . PHE A 1 84 ? 7.349 2.136 -9.000 1.00 88.69 84 PHE A CA 1
ATOM 630 C C . PHE A 1 84 ? 7.163 3.576 -9.507 1.00 88.69 84 PHE A C 1
ATOM 632 O O . PHE A 1 84 ? 7.745 3.932 -10.528 1.00 88.69 84 PHE A O 1
ATOM 639 N N . LYS A 1 85 ? 6.471 4.443 -8.750 1.00 87.56 85 LYS A N 1
ATOM 640 C CA . LYS A 1 85 ? 6.224 5.849 -9.140 1.00 87.56 85 LYS A CA 1
ATOM 641 C C . LYS A 1 85 ? 7.477 6.703 -9.316 1.00 87.56 85 LYS A C 1
ATOM 643 O O . LYS A 1 85 ? 7.454 7.656 -10.087 1.00 87.56 85 LYS A O 1
ATOM 648 N N . VAL A 1 86 ? 8.546 6.399 -8.583 1.00 89.94 86 VAL A N 1
ATOM 649 C CA . VAL A 1 86 ? 9.832 7.108 -8.693 1.00 89.94 86 VAL A CA 1
ATOM 650 C C . VAL A 1 86 ? 10.785 6.380 -9.648 1.00 89.94 86 VAL A C 1
ATOM 652 O O . VAL A 1 86 ? 11.531 7.025 -10.379 1.00 89.94 86 VAL A O 1
ATOM 655 N N . GLY A 1 87 ? 10.744 5.048 -9.687 1.00 88.38 87 GLY A N 1
ATOM 656 C CA . GLY A 1 87 ? 11.615 4.217 -10.517 1.00 88.38 87 GLY A CA 1
ATOM 657 C C . GLY A 1 87 ? 11.276 4.248 -12.007 1.00 88.38 87 GLY A C 1
ATOM 658 O O . GLY A 1 87 ? 12.194 4.283 -12.821 1.00 88.38 87 GLY A O 1
ATOM 659 N N . GLU A 1 88 ? 9.993 4.290 -12.380 1.00 87.56 88 GLU A N 1
ATOM 660 C CA . GLU A 1 88 ? 9.565 4.365 -13.784 1.00 87.56 88 GLU A CA 1
ATOM 661 C C . GLU A 1 88 ? 10.128 5.598 -14.520 1.00 87.56 88 GLU A C 1
ATOM 663 O O . GLU A 1 88 ? 10.823 5.403 -15.520 1.00 87.56 88 GLU A O 1
ATOM 668 N N . PRO A 1 89 ? 9.941 6.853 -14.053 1.00 89.06 89 PRO A N 1
ATOM 669 C CA . PRO A 1 89 ? 10.508 8.010 -14.744 1.00 89.06 89 PRO A CA 1
ATOM 670 C C . PRO A 1 89 ? 12.043 7.994 -14.760 1.00 89.06 89 PRO A C 1
ATOM 672 O O . PRO A 1 89 ? 12.632 8.411 -15.753 1.00 89.06 89 PRO A O 1
ATOM 675 N N . ILE A 1 90 ? 12.706 7.466 -13.722 1.00 90.88 90 ILE A N 1
ATOM 676 C CA . ILE A 1 90 ? 14.171 7.303 -13.712 1.00 90.88 90 ILE A CA 1
ATOM 677 C C . ILE A 1 90 ? 14.617 6.305 -14.792 1.00 90.88 90 ILE A C 1
ATOM 679 O O . ILE A 1 90 ? 15.561 6.589 -15.529 1.00 90.88 90 ILE A O 1
ATOM 683 N N . PHE A 1 91 ? 13.929 5.167 -14.926 1.00 88.81 91 PHE A N 1
ATOM 684 C CA . PHE A 1 91 ? 14.222 4.168 -15.954 1.00 88.81 91 PHE A CA 1
ATOM 685 C C . PHE A 1 91 ? 13.989 4.723 -17.364 1.00 88.81 91 PHE A C 1
ATOM 687 O O . PHE A 1 91 ? 14.836 4.547 -18.236 1.00 88.81 91 PHE A O 1
ATOM 694 N N . LEU A 1 92 ? 12.888 5.452 -17.581 1.00 87.69 92 LEU A N 1
ATOM 695 C CA . LEU A 1 92 ? 12.592 6.092 -18.865 1.00 87.69 92 LEU A CA 1
ATOM 696 C C . LEU A 1 92 ? 13.624 7.168 -19.227 1.00 87.69 92 LEU A C 1
ATOM 698 O O . LEU A 1 92 ? 14.093 7.192 -20.361 1.00 87.69 92 LEU A O 1
ATOM 702 N N . ILE A 1 93 ? 14.034 8.014 -18.277 1.00 90.44 93 ILE A N 1
ATOM 703 C CA . ILE A 1 93 ? 15.093 9.012 -18.497 1.00 90.44 93 ILE A CA 1
ATOM 704 C C . ILE A 1 93 ? 16.425 8.321 -18.823 1.00 90.44 93 ILE A C 1
ATOM 706 O O . ILE A 1 93 ? 17.080 8.698 -19.791 1.00 90.44 93 ILE A O 1
ATOM 710 N N . GLY A 1 94 ? 16.805 7.279 -18.075 1.00 90.00 94 GLY A N 1
ATOM 711 C CA . GLY A 1 94 ? 18.019 6.502 -18.342 1.00 90.00 94 GLY A CA 1
ATOM 712 C C . GLY A 1 94 ? 18.007 5.828 -19.718 1.00 90.00 94 GLY A C 1
ATOM 713 O O . GLY A 1 94 ? 18.996 5.898 -20.445 1.00 90.00 94 GLY A O 1
ATOM 714 N N . TYR A 1 95 ? 16.871 5.246 -20.111 1.00 88.06 95 TYR A N 1
ATOM 715 C CA . TYR A 1 95 ? 16.674 4.652 -21.433 1.00 88.06 95 TYR A CA 1
ATOM 716 C C . TYR A 1 95 ? 16.758 5.699 -22.554 1.00 88.06 95 TYR A C 1
ATOM 718 O O . TYR A 1 95 ? 17.446 5.472 -23.545 1.00 88.06 95 TYR A O 1
ATOM 726 N N . LEU A 1 96 ? 16.123 6.866 -22.396 1.00 86.50 96 LEU A N 1
ATOM 727 C CA . LEU A 1 96 ? 16.190 7.950 -23.382 1.00 86.50 96 LEU A CA 1
ATOM 728 C C . LEU A 1 96 ? 17.606 8.528 -23.520 1.00 86.50 96 LEU A C 1
ATOM 730 O O . LEU A 1 96 ? 18.022 8.827 -24.636 1.00 86.50 96 LEU A O 1
ATOM 734 N N . ILE A 1 97 ? 18.365 8.641 -22.424 1.00 89.69 97 ILE A N 1
ATOM 735 C CA . ILE A 1 97 ? 19.784 9.033 -22.462 1.00 89.69 97 ILE A CA 1
ATOM 736 C C . ILE A 1 97 ? 20.611 7.971 -23.195 1.00 89.69 97 ILE A C 1
ATOM 738 O O . ILE A 1 97 ? 21.411 8.321 -24.059 1.00 89.69 97 ILE A O 1
ATOM 742 N N . TRP A 1 98 ? 20.406 6.685 -22.896 1.00 87.38 98 TRP A N 1
ATOM 743 C CA . TRP A 1 98 ? 21.126 5.596 -23.560 1.00 87.38 98 TRP A CA 1
ATOM 744 C C . TRP A 1 98 ? 20.837 5.547 -25.066 1.00 87.38 98 TRP A C 1
ATOM 746 O O . TRP A 1 98 ? 21.775 5.505 -25.858 1.00 87.38 98 TRP A O 1
ATOM 756 N N . VAL A 1 99 ? 19.565 5.662 -25.468 1.00 83.69 99 VAL A N 1
ATOM 757 C CA . VAL A 1 99 ? 19.176 5.782 -26.882 1.00 83.69 99 VAL A CA 1
ATOM 758 C C . VAL A 1 99 ? 19.786 7.034 -27.514 1.00 83.69 99 VAL A C 1
ATOM 760 O O . VAL A 1 99 ? 20.301 6.946 -28.617 1.00 83.69 99 VAL A O 1
ATOM 763 N N . PHE A 1 100 ? 19.791 8.190 -26.844 1.00 83.50 100 PHE A N 1
ATOM 764 C CA . PHE A 1 100 ? 20.397 9.413 -27.388 1.00 83.50 100 PHE A CA 1
ATOM 765 C C . PHE A 1 100 ? 21.917 9.290 -27.604 1.00 83.50 100 PHE A C 1
ATOM 767 O O . PHE A 1 100 ? 22.440 9.822 -28.584 1.00 83.50 100 PHE A O 1
ATOM 774 N N . VAL A 1 101 ? 22.628 8.582 -26.720 1.00 84.69 101 VAL A N 1
ATOM 775 C CA . VAL A 1 101 ? 24.069 8.314 -26.862 1.00 84.69 101 VAL A CA 1
ATOM 776 C C . VAL A 1 101 ? 24.331 7.305 -27.983 1.00 84.69 101 VAL A C 1
ATOM 778 O O . VAL A 1 101 ? 25.085 7.623 -28.898 1.00 84.69 101 VAL A O 1
ATOM 781 N N . ASP A 1 102 ? 23.663 6.146 -27.975 1.00 80.19 102 ASP A N 1
ATOM 782 C CA . ASP A 1 102 ? 23.818 5.117 -29.015 1.00 80.19 102 ASP A CA 1
ATOM 783 C C . ASP A 1 102 ? 23.422 5.651 -30.405 1.00 80.19 102 ASP A C 1
ATOM 785 O O . ASP A 1 102 ? 24.140 5.429 -31.377 1.00 80.19 102 ASP A O 1
ATOM 789 N N . VAL A 1 103 ? 22.355 6.454 -30.500 1.00 73.88 103 VAL A N 1
ATOM 790 C CA . VAL A 1 103 ? 21.964 7.139 -31.742 1.00 73.88 103 VAL A CA 1
ATOM 791 C C . VAL A 1 103 ? 23.024 8.150 -32.183 1.00 73.88 103 VAL A C 1
ATOM 793 O O . VAL A 1 103 ? 23.347 8.157 -33.365 1.00 73.88 103 VAL A O 1
ATOM 796 N N . ASN A 1 104 ? 23.611 8.963 -31.295 1.00 76.06 104 ASN A N 1
ATOM 797 C CA . ASN A 1 104 ? 24.688 9.891 -31.679 1.00 76.06 104 ASN A CA 1
ATOM 798 C C . ASN A 1 104 ? 25.946 9.158 -32.172 1.00 76.06 104 ASN A C 1
ATOM 800 O O . ASN A 1 104 ? 26.490 9.510 -33.220 1.00 76.06 104 ASN A O 1
ATOM 804 N N . GLU A 1 105 ? 26.397 8.127 -31.452 1.00 74.19 105 GLU A N 1
ATOM 805 C CA . GLU A 1 105 ? 27.578 7.344 -31.837 1.00 74.19 105 GLU A CA 1
ATOM 806 C C . GLU A 1 105 ? 27.342 6.585 -33.153 1.00 74.19 105 GLU A C 1
ATOM 808 O O . GLU A 1 105 ? 28.200 6.585 -34.041 1.00 74.19 105 GLU A O 1
ATOM 813 N N . ARG A 1 106 ? 26.146 6.008 -33.342 1.00 64.56 106 ARG A N 1
ATOM 814 C CA . ARG A 1 106 ? 25.778 5.325 -34.590 1.00 64.56 106 ARG A CA 1
ATOM 815 C C . ARG A 1 106 ? 25.484 6.272 -35.743 1.00 64.56 106 ARG A C 1
ATOM 817 O O . ARG A 1 106 ? 25.746 5.873 -36.876 1.00 64.56 106 ARG A O 1
ATOM 824 N N . PHE A 1 107 ? 25.028 7.508 -35.518 1.00 56.12 107 PHE A N 1
ATOM 825 C CA . PHE A 1 107 ? 24.814 8.489 -36.595 1.00 56.12 107 PHE A CA 1
ATOM 826 C C . PHE A 1 107 ? 26.098 8.735 -37.400 1.00 56.12 107 PHE A C 1
ATOM 828 O O . PHE A 1 107 ? 26.049 8.833 -38.628 1.00 56.12 107 PHE A O 1
ATOM 835 N N . GLY A 1 108 ? 27.253 8.730 -36.724 1.00 60.09 108 GLY A N 1
ATOM 836 C CA . GLY A 1 108 ? 28.573 8.818 -37.355 1.00 60.09 108 GLY A CA 1
ATOM 837 C C . GLY A 1 108 ? 28.906 7.655 -38.301 1.00 60.09 108 GLY A C 1
ATOM 838 O O . GLY A 1 108 ? 29.711 7.833 -39.211 1.00 60.09 108 GLY A O 1
ATOM 839 N N . GLN A 1 109 ? 28.274 6.486 -38.138 1.00 59.31 109 GLN A N 1
ATOM 840 C CA . GLN A 1 109 ? 28.435 5.336 -39.041 1.00 59.31 109 GLN A CA 1
ATOM 841 C C . GLN A 1 109 ? 27.261 5.161 -40.019 1.00 59.31 109 GLN A C 1
ATOM 843 O O . GLN A 1 109 ? 27.477 4.727 -41.151 1.00 59.31 109 GLN A O 1
ATOM 848 N N . TRP A 1 110 ? 26.038 5.545 -39.641 1.00 52.81 110 TRP A N 1
ATOM 849 C CA . TRP A 1 110 ? 24.839 5.486 -40.491 1.00 52.81 110 TRP A CA 1
ATOM 850 C C . TRP A 1 110 ? 24.989 6.282 -41.792 1.00 52.81 110 TRP A C 1
ATOM 852 O O . TRP A 1 110 ? 24.478 5.860 -42.825 1.00 52.81 110 TRP A O 1
ATOM 862 N N . TRP A 1 111 ? 25.767 7.371 -41.798 1.00 53.94 111 TRP A N 1
ATOM 863 C CA . TRP A 1 111 ? 26.048 8.135 -43.025 1.00 53.94 111 TRP A CA 1
ATOM 864 C C . TRP A 1 111 ? 26.800 7.329 -44.109 1.00 53.94 111 TRP A C 1
ATOM 866 O O . TRP A 1 111 ? 26.871 7.756 -45.257 1.00 53.94 111 TRP A O 1
ATOM 876 N N . SER A 1 112 ? 27.335 6.148 -43.768 1.00 60.16 112 SER A N 1
ATOM 877 C CA . SER A 1 112 ? 27.991 5.216 -44.700 1.00 60.16 112 SER A CA 1
ATOM 878 C C . SER A 1 112 ? 27.136 4.010 -45.115 1.00 60.16 112 SER A C 1
ATOM 880 O O . SER A 1 112 ? 27.529 3.265 -46.014 1.00 60.16 112 SER A O 1
ATOM 882 N N . ARG A 1 113 ? 25.994 3.764 -44.454 1.00 57.56 113 ARG A N 1
ATOM 883 C CA . ARG A 1 113 ? 25.283 2.480 -44.533 1.00 57.56 113 ARG A CA 1
ATOM 884 C C . ARG A 1 113 ? 23.779 2.667 -44.359 1.00 57.56 113 ARG A C 1
ATOM 886 O O . ARG A 1 113 ? 23.321 3.078 -43.300 1.00 57.56 113 ARG A O 1
ATOM 893 N N . SER A 1 114 ? 23.012 2.300 -45.386 1.00 61.38 114 SER A N 1
ATOM 894 C CA . SER A 1 114 ? 21.547 2.322 -45.365 1.00 61.38 114 SER A CA 1
ATOM 895 C C . SER A 1 114 ? 21.000 1.330 -44.333 1.00 61.38 114 SER A C 1
ATOM 897 O O . SER A 1 114 ? 20.874 0.137 -44.617 1.00 61.38 114 SER A O 1
ATOM 899 N N . ALA A 1 115 ? 20.711 1.818 -43.131 1.00 61.34 115 ALA A N 1
ATOM 900 C CA . ALA A 1 115 ? 20.086 1.031 -42.080 1.00 61.34 115 ALA A CA 1
ATOM 901 C C . ALA A 1 115 ? 18.627 0.701 -42.430 1.00 61.34 115 ALA A C 1
ATOM 903 O O . ALA A 1 115 ? 17.935 1.491 -43.081 1.00 61.34 115 ALA A O 1
ATOM 904 N N . THR A 1 116 ? 18.161 -0.475 -42.014 1.00 67.81 116 THR A N 1
ATOM 905 C CA . THR A 1 116 ? 16.781 -0.912 -42.238 1.00 67.81 116 THR A CA 1
ATOM 906 C C . THR A 1 116 ? 15.904 -0.578 -41.035 1.00 67.81 116 THR A C 1
ATOM 908 O O . THR A 1 116 ? 16.381 -0.298 -39.936 1.00 67.81 116 THR A O 1
ATOM 911 N N . TRP A 1 117 ? 14.585 -0.611 -41.233 1.00 62.19 117 TRP A N 1
ATOM 912 C CA . TRP A 1 117 ? 13.619 -0.355 -40.160 1.00 62.19 117 TRP A CA 1
ATOM 913 C C . TRP A 1 117 ? 13.704 -1.380 -39.015 1.00 62.19 117 TRP A C 1
ATOM 915 O O . TRP A 1 117 ? 13.296 -1.075 -37.894 1.00 62.19 117 TRP A O 1
ATOM 925 N N . ASP A 1 118 ? 14.268 -2.562 -39.272 1.00 61.97 118 ASP A N 1
ATOM 926 C CA . ASP A 1 118 ? 14.426 -3.651 -38.301 1.00 61.97 118 ASP A CA 1
ATOM 927 C C . ASP A 1 118 ? 15.281 -3.238 -37.091 1.00 61.97 118 ASP A C 1
ATOM 929 O O . ASP A 1 118 ? 14.933 -3.570 -35.957 1.00 61.97 118 ASP A O 1
ATOM 933 N N . ASP A 1 119 ? 16.332 -2.433 -37.310 1.00 66.44 119 ASP A N 1
ATOM 934 C CA . ASP A 1 119 ? 17.171 -1.882 -36.234 1.00 66.44 119 ASP A CA 1
ATOM 935 C C . ASP A 1 119 ? 16.342 -1.020 -35.260 1.00 66.44 119 ASP A C 1
ATOM 937 O O . ASP A 1 119 ? 16.518 -1.099 -34.046 1.00 66.44 119 ASP A O 1
ATOM 941 N N . TYR A 1 120 ? 15.382 -0.234 -35.764 1.00 65.94 120 TYR A N 1
ATOM 942 C CA . TYR A 1 120 ? 14.478 0.569 -34.927 1.00 65.94 120 TYR A CA 1
ATOM 943 C C . TYR A 1 120 ? 13.417 -0.286 -34.217 1.00 65.94 120 TYR A C 1
ATOM 945 O O . TYR A 1 120 ? 13.087 -0.028 -33.054 1.00 65.94 120 TYR A O 1
ATOM 953 N N . PHE A 1 121 ? 12.897 -1.321 -34.886 1.00 66.25 121 PHE A N 1
ATOM 954 C CA . PHE A 1 121 ? 11.926 -2.247 -34.297 1.00 66.25 121 PHE A CA 1
ATOM 955 C C . PHE A 1 121 ? 12.519 -3.148 -33.203 1.00 66.25 121 PHE A C 1
ATOM 957 O O . PHE A 1 121 ? 11.755 -3.669 -32.393 1.00 66.25 121 PHE A O 1
ATOM 964 N N . ALA A 1 122 ? 13.845 -3.287 -33.107 1.00 66.88 122 ALA A N 1
ATOM 965 C CA . ALA A 1 122 ? 14.492 -3.968 -31.985 1.00 66.88 122 ALA A CA 1
ATOM 966 C C . ALA A 1 122 ? 14.408 -3.167 -30.668 1.00 66.88 122 ALA A C 1
ATOM 968 O O . ALA A 1 122 ? 14.200 -3.748 -29.602 1.00 66.88 122 ALA A O 1
ATOM 969 N N . TYR A 1 123 ? 14.539 -1.836 -30.729 1.00 68.88 123 TYR A N 1
ATOM 970 C CA . TYR A 1 123 ? 14.593 -0.983 -29.534 1.00 68.88 123 TYR A CA 1
ATOM 971 C C . TYR A 1 123 ? 13.210 -0.583 -29.006 1.00 68.88 123 TYR A C 1
ATOM 973 O O . TYR A 1 123 ? 12.984 -0.603 -27.800 1.00 68.88 123 TYR A O 1
ATOM 981 N N . LEU A 1 124 ? 12.256 -0.270 -29.887 1.00 71.31 124 LEU A N 1
ATOM 982 C CA . LEU A 1 124 ? 10.926 0.239 -29.513 1.00 71.31 124 LEU A CA 1
ATOM 983 C C . LEU A 1 124 ? 10.048 -0.663 -28.601 1.00 71.31 124 LEU A C 1
ATOM 985 O O . LEU A 1 124 ? 9.382 -0.112 -27.719 1.00 71.31 124 LEU A O 1
ATOM 989 N N . PRO A 1 125 ? 9.991 -2.005 -28.749 1.00 78.44 125 PRO A N 1
ATOM 990 C CA . PRO A 1 125 ? 9.058 -2.833 -27.978 1.00 78.44 125 PRO A CA 1
ATOM 991 C C . PRO A 1 125 ? 9.524 -3.110 -26.542 1.00 78.44 125 PRO A C 1
ATOM 993 O O . PRO A 1 125 ? 8.687 -3.302 -25.662 1.00 78.44 125 PRO A O 1
ATOM 996 N N . VAL A 1 126 ? 10.834 -3.103 -26.276 1.00 77.88 126 VAL A N 1
ATOM 997 C CA . VAL A 1 126 ? 11.401 -3.389 -24.945 1.00 77.88 126 VAL A CA 1
ATOM 998 C C . VAL A 1 126 ? 10.905 -2.411 -23.863 1.00 77.88 126 VAL A C 1
ATOM 1000 O O . VAL A 1 126 ? 10.350 -2.888 -22.869 1.00 77.88 126 VAL A O 1
ATOM 1003 N N . PRO A 1 127 ? 11.014 -1.070 -24.012 1.00 78.81 127 PRO A N 1
ATOM 1004 C CA . PRO A 1 127 ? 10.491 -0.140 -23.014 1.00 78.81 127 PRO A CA 1
ATOM 1005 C C . PRO A 1 127 ? 8.964 -0.217 -22.907 1.00 78.81 127 PRO A C 1
ATOM 1007 O O . PRO A 1 127 ? 8.444 -0.122 -21.802 1.00 78.81 127 PRO A O 1
ATOM 1010 N N . LEU A 1 128 ? 8.235 -0.457 -24.007 1.00 83.88 128 LEU A N 1
ATOM 1011 C CA . LEU A 1 128 ? 6.775 -0.610 -23.973 1.00 83.88 128 LEU A CA 1
ATOM 1012 C C . LEU A 1 128 ? 6.340 -1.810 -23.120 1.00 83.88 128 LEU A C 1
ATOM 1014 O O . LEU A 1 128 ? 5.430 -1.676 -22.304 1.00 83.88 128 LEU A O 1
ATOM 1018 N N . VAL A 1 129 ? 7.015 -2.958 -23.244 1.00 86.38 129 VAL A N 1
ATOM 1019 C CA . VAL A 1 129 ? 6.757 -4.128 -22.388 1.00 86.38 129 VAL A CA 1
ATOM 1020 C C . VAL A 1 129 ? 7.075 -3.818 -20.921 1.00 86.38 129 VAL A C 1
ATOM 1022 O O . VAL A 1 129 ? 6.278 -4.163 -20.049 1.00 86.38 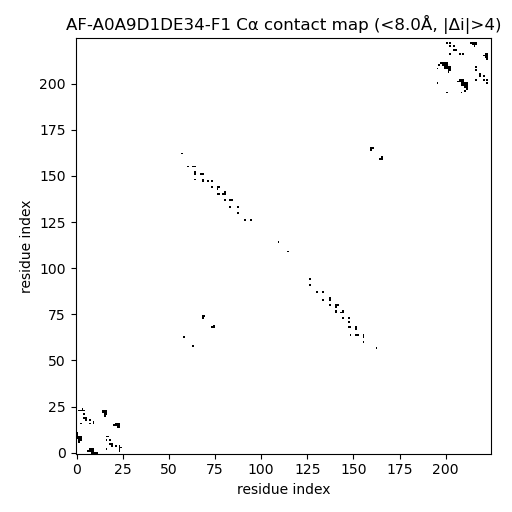129 VAL A O 1
ATOM 1025 N N . VAL A 1 130 ? 8.181 -3.121 -20.635 1.00 85.62 130 VAL A N 1
ATOM 1026 C CA . VAL A 1 130 ? 8.535 -2.716 -19.260 1.00 85.62 130 VAL A CA 1
ATOM 1027 C C . VAL A 1 130 ? 7.488 -1.769 -18.663 1.00 85.62 130 VAL A C 1
ATOM 1029 O O . VAL A 1 130 ? 7.026 -2.026 -17.554 1.00 85.62 130 VAL A O 1
ATOM 1032 N N . ILE A 1 131 ? 7.051 -0.735 -19.393 1.00 88.12 131 ILE A N 1
ATOM 1033 C CA . ILE A 1 131 ? 6.001 0.204 -18.951 1.00 88.12 131 ILE A CA 1
ATOM 1034 C C . ILE A 1 131 ? 4.698 -0.549 -18.656 1.00 88.12 131 ILE A C 1
ATOM 1036 O O . ILE A 1 131 ? 4.113 -0.372 -17.589 1.00 88.12 131 ILE A O 1
ATOM 1040 N N . VAL A 1 132 ? 4.251 -1.432 -19.559 1.00 91.25 132 VAL A N 1
ATOM 1041 C CA . VAL A 1 132 ? 3.011 -2.206 -19.371 1.00 91.25 132 VAL A CA 1
ATOM 1042 C C . VAL A 1 132 ? 3.095 -3.107 -18.135 1.00 91.25 132 VAL A C 1
ATOM 1044 O O . VAL A 1 132 ? 2.152 -3.147 -17.345 1.00 91.25 132 VAL A O 1
ATOM 1047 N N . VAL A 1 133 ? 4.222 -3.793 -17.917 1.00 91.12 133 VAL A N 1
ATOM 1048 C CA . VAL A 1 133 ? 4.422 -4.637 -16.728 1.00 91.12 133 VAL A CA 1
ATOM 1049 C C . VAL A 1 133 ? 4.465 -3.794 -15.447 1.00 91.12 133 VAL A C 1
ATOM 1051 O O . VAL A 1 133 ? 3.756 -4.115 -14.491 1.00 91.12 133 VAL A O 1
ATOM 1054 N N . CYS A 1 134 ? 5.221 -2.692 -15.423 1.00 90.44 134 CYS A N 1
ATOM 1055 C CA . CYS A 1 134 ? 5.287 -1.775 -14.280 1.00 90.44 134 CYS A CA 1
ATOM 1056 C C . CYS A 1 134 ? 3.917 -1.169 -13.940 1.00 90.44 134 CYS A C 1
ATOM 1058 O O . CYS A 1 134 ? 3.516 -1.198 -12.777 1.00 90.44 134 CYS A O 1
ATOM 1060 N N . GLY A 1 135 ? 3.154 -0.714 -14.939 1.00 91.06 135 GLY A N 1
ATOM 1061 C CA . GLY A 1 135 ? 1.805 -0.174 -14.754 1.00 91.06 135 GLY A CA 1
ATOM 1062 C C . GLY A 1 135 ? 0.806 -1.207 -14.220 1.00 91.06 135 GLY A C 1
ATOM 1063 O O . GLY A 1 135 ? -0.019 -0.884 -13.363 1.00 91.06 135 GLY A O 1
ATOM 1064 N N . ILE A 1 136 ? 0.914 -2.476 -14.638 1.00 93.56 136 ILE A N 1
ATOM 1065 C CA . ILE A 1 136 ? 0.135 -3.580 -14.049 1.00 93.56 136 ILE A CA 1
ATOM 1066 C C . ILE A 1 136 ? 0.499 -3.765 -12.567 1.00 93.56 136 ILE A C 1
ATOM 1068 O O . ILE A 1 136 ? -0.401 -3.879 -11.731 1.00 93.56 136 ILE A O 1
ATOM 1072 N N . PHE A 1 137 ? 1.788 -3.750 -12.210 1.00 93.12 137 PHE A N 1
ATOM 1073 C CA . PHE A 1 137 ? 2.212 -3.833 -10.808 1.00 93.12 137 PHE A CA 1
ATOM 1074 C C . PHE A 1 137 ? 1.751 -2.624 -9.978 1.00 93.12 137 PHE A C 1
ATOM 1076 O O . PHE A 1 137 ? 1.234 -2.820 -8.875 1.00 93.12 137 PHE A O 1
ATOM 1083 N N . GLU A 1 138 ? 1.850 -1.394 -10.492 1.00 92.88 138 GLU A N 1
ATOM 1084 C CA . GLU A 1 138 ? 1.390 -0.195 -9.779 1.00 92.88 138 GLU A CA 1
ATOM 1085 C C . GLU A 1 138 ? -0.133 -0.196 -9.582 1.00 92.88 138 GLU A C 1
ATOM 1087 O O . GLU A 1 138 ? -0.612 0.120 -8.489 1.00 92.88 138 GLU A O 1
ATOM 1092 N N . TYR A 1 139 ? -0.901 -0.638 -10.585 1.00 93.62 139 TYR A N 1
ATOM 1093 C CA . TYR A 1 139 ? -2.347 -0.839 -10.469 1.00 93.62 139 TYR A CA 1
ATOM 1094 C C . TYR A 1 139 ? -2.694 -1.881 -9.395 1.00 93.62 139 TYR A C 1
ATOM 1096 O O . TYR A 1 139 ? -3.551 -1.629 -8.545 1.00 93.62 139 TYR A O 1
ATOM 1104 N N . LEU A 1 140 ? -2.020 -3.037 -9.387 1.00 94.88 140 LEU A N 1
ATOM 1105 C CA . LEU A 1 140 ? -2.268 -4.102 -8.408 1.00 94.88 140 LEU A CA 1
ATOM 1106 C C . LEU A 1 140 ? -1.910 -3.670 -6.976 1.00 94.88 140 LEU A C 1
ATOM 1108 O O . LEU A 1 140 ? -2.683 -3.931 -6.051 1.00 94.88 140 LEU A O 1
ATOM 1112 N N . LEU A 1 141 ? -0.792 -2.962 -6.789 1.00 94.38 141 LEU A N 1
ATOM 1113 C CA . LEU A 1 141 ? -0.401 -2.386 -5.498 1.00 94.38 141 LEU A CA 1
ATOM 1114 C C . LEU A 1 141 ? -1.409 -1.329 -5.030 1.00 94.38 141 LEU A C 1
ATOM 1116 O O . LEU A 1 141 ? -1.905 -1.409 -3.906 1.00 94.38 141 LEU A O 1
ATOM 1120 N N . SER A 1 142 ? -1.784 -0.394 -5.906 1.00 92.81 142 SER A N 1
ATOM 1121 C CA . SER A 1 142 ? -2.778 0.648 -5.619 1.00 92.81 142 SER A CA 1
ATOM 1122 C C . SER A 1 142 ? -4.140 0.052 -5.248 1.00 92.81 142 SER A C 1
ATOM 1124 O O . SER A 1 142 ? -4.764 0.475 -4.274 1.00 92.81 142 SER A O 1
ATOM 1126 N N . LYS A 1 143 ? -4.577 -0.992 -5.965 1.00 94.69 143 LYS A N 1
ATOM 1127 C CA . LYS A 1 143 ? -5.802 -1.740 -5.662 1.00 94.69 143 LYS A CA 1
ATOM 1128 C C . LYS A 1 143 ? -5.753 -2.364 -4.264 1.00 94.69 143 LYS A C 1
ATOM 1130 O O . LYS A 1 143 ? -6.726 -2.239 -3.529 1.00 94.69 143 LYS A O 1
ATOM 1135 N N . ARG A 1 144 ? -4.630 -2.980 -3.871 1.00 94.56 144 ARG A N 1
ATOM 1136 C CA . ARG A 1 144 ? -4.458 -3.591 -2.537 1.00 94.56 144 ARG A CA 1
ATOM 1137 C C . ARG A 1 144 ? -4.390 -2.559 -1.410 1.00 94.56 144 ARG A C 1
ATOM 1139 O O . ARG A 1 144 ? -4.969 -2.795 -0.356 1.00 94.56 144 ARG A O 1
ATOM 1146 N N . VAL A 1 145 ? -3.753 -1.408 -1.626 1.00 93.75 145 VAL A N 1
ATOM 1147 C CA . VAL A 1 145 ? -3.741 -0.298 -0.653 1.00 93.75 145 VAL A CA 1
ATOM 1148 C C . VAL A 1 145 ? -5.165 0.222 -0.399 1.00 93.75 145 VAL A C 1
ATOM 1150 O O . VAL A 1 145 ? -5.578 0.329 0.756 1.00 93.75 145 VAL A O 1
ATOM 1153 N N . ASN A 1 146 ? -5.944 0.453 -1.462 1.00 93.19 146 ASN A N 1
ATOM 1154 C CA . ASN A 1 146 ? -7.331 0.926 -1.366 1.00 93.19 146 ASN A CA 1
ATOM 1155 C C . ASN A 1 146 ? -8.270 -0.105 -0.699 1.00 93.19 146 ASN A C 1
ATOM 1157 O O . ASN A 1 146 ? -9.146 0.261 0.087 1.00 93.19 146 ASN A O 1
ATOM 1161 N N . ASP A 1 147 ? -8.076 -1.394 -0.987 1.00 94.50 147 ASP A N 1
ATOM 1162 C CA . ASP A 1 147 ? -8.790 -2.525 -0.373 1.00 94.50 147 ASP A CA 1
ATOM 1163 C C . ASP A 1 147 ? -8.539 -2.595 1.149 1.00 94.50 147 ASP A C 1
ATOM 1165 O O . ASP A 1 147 ? -9.478 -2.705 1.941 1.00 94.50 147 ASP A O 1
ATOM 1169 N N . ILE A 1 148 ? -7.285 -2.410 1.585 1.00 93.62 148 ILE A N 1
ATOM 1170 C CA . ILE A 1 148 ? -6.916 -2.375 3.010 1.00 93.62 148 ILE A CA 1
ATOM 1171 C C . ILE A 1 148 ? -7.526 -1.157 3.721 1.00 93.62 148 ILE A C 1
ATOM 1173 O O . ILE A 1 148 ? -8.189 -1.343 4.741 1.00 93.62 148 ILE A O 1
ATOM 1177 N N . ASP A 1 149 ? -7.342 0.069 3.211 1.00 91.62 149 ASP A N 1
ATOM 1178 C CA . ASP A 1 149 ? -7.850 1.284 3.879 1.00 91.62 149 ASP A CA 1
ATOM 1179 C C . ASP A 1 149 ? -9.397 1.314 3.936 1.00 91.62 149 ASP A C 1
ATOM 1181 O O . ASP A 1 149 ? -9.977 1.699 4.956 1.00 91.62 149 ASP A O 1
ATOM 1185 N N . SER A 1 150 ? -10.090 0.845 2.888 1.00 91.50 150 SER A N 1
ATOM 1186 C CA . SER A 1 150 ? -11.562 0.765 2.885 1.00 91.50 150 SER A CA 1
ATOM 1187 C C . SER A 1 150 ? -12.103 -0.319 3.828 1.00 91.50 150 SER A C 1
ATOM 1189 O O . SER A 1 150 ? -13.074 -0.074 4.559 1.00 91.50 150 SER A O 1
ATOM 1191 N N . THR A 1 151 ? -11.448 -1.484 3.889 1.00 94.69 151 THR A N 1
ATOM 1192 C CA . THR A 1 151 ? -11.830 -2.564 4.810 1.00 94.69 151 THR A CA 1
ATOM 1193 C C . THR A 1 151 ? -11.557 -2.178 6.266 1.00 94.69 151 THR A C 1
ATOM 1195 O O . THR A 1 151 ? -12.432 -2.391 7.109 1.00 94.69 151 THR A O 1
ATOM 1198 N N . ALA A 1 152 ? -10.429 -1.519 6.562 1.00 93.38 152 ALA A N 1
ATOM 1199 C CA . ALA A 1 152 ? -10.073 -1.037 7.902 1.00 93.38 152 ALA A CA 1
ATOM 1200 C C . ALA A 1 152 ? -11.170 -0.149 8.512 1.00 93.38 152 ALA A C 1
ATOM 1202 O O . ALA A 1 152 ? -11.620 -0.378 9.637 1.00 93.38 152 ALA A O 1
ATOM 1203 N N . ALA A 1 153 ? -11.677 0.817 7.738 1.00 88.25 153 ALA A N 1
ATOM 1204 C CA . ALA A 1 153 ? -12.777 1.681 8.158 1.00 88.25 153 ALA A CA 1
ATOM 1205 C C . ALA A 1 153 ? -14.091 0.900 8.380 1.00 88.25 153 ALA A C 1
ATOM 1207 O O . ALA A 1 153 ? -14.912 1.273 9.222 1.00 88.25 153 ALA A O 1
ATOM 1208 N N . SER A 1 154 ? -14.315 -0.192 7.640 1.00 91.50 154 SER A N 1
ATOM 1209 C CA . SER A 1 154 ? -15.493 -1.053 7.813 1.00 91.50 154 SER A CA 1
ATOM 1210 C C . SER A 1 154 ? -15.423 -1.910 9.086 1.00 91.50 154 SER A C 1
ATOM 1212 O O . SER A 1 154 ? -16.408 -1.987 9.828 1.00 91.50 154 SER A O 1
ATOM 1214 N N . GLU A 1 155 ? -14.251 -2.468 9.396 1.00 92.44 155 GLU A N 1
ATOM 1215 C CA . GLU A 1 155 ? -14.017 -3.258 10.604 1.00 92.44 155 GLU A CA 1
ATOM 1216 C C . GLU A 1 155 ? -13.936 -2.378 11.857 1.00 92.44 155 GLU A C 1
ATOM 1218 O O . GLU A 1 155 ? -14.475 -2.769 12.890 1.00 92.44 155 GLU A O 1
ATOM 1223 N N . TYR A 1 156 ? -13.449 -1.132 11.772 1.00 88.56 156 TYR A N 1
ATOM 1224 C CA . TYR A 1 156 ? -13.575 -0.179 12.884 1.00 88.56 156 TYR A CA 1
ATOM 1225 C C . TYR A 1 156 ? -15.050 0.082 13.247 1.00 88.56 156 TYR A C 1
ATOM 1227 O O . TYR A 1 156 ? -15.435 0.041 14.418 1.00 88.56 156 TYR A O 1
ATOM 1235 N N . ARG A 1 157 ? -15.937 0.223 12.247 1.00 87.88 157 ARG A N 1
ATOM 1236 C CA . ARG A 1 157 ? -17.399 0.310 12.466 1.00 87.88 157 ARG A CA 1
ATOM 1237 C C . ARG A 1 157 ? -18.017 -0.992 13.004 1.00 87.88 157 ARG A C 1
ATOM 1239 O O . ARG A 1 157 ? -19.113 -0.963 13.571 1.00 87.88 157 ARG A O 1
ATOM 1246 N N . ARG A 1 158 ? -17.362 -2.145 12.840 1.00 89.88 158 ARG A N 1
ATOM 1247 C CA . ARG A 1 158 ? -17.774 -3.431 13.433 1.00 89.88 158 ARG A CA 1
ATOM 1248 C C . ARG A 1 158 ? -17.298 -3.545 14.884 1.00 89.88 158 ARG A C 1
ATOM 1250 O O . ARG A 1 158 ? -18.106 -3.875 15.749 1.00 89.88 158 ARG A O 1
ATOM 1257 N N . TYR A 1 159 ? -16.046 -3.186 15.159 1.00 85.94 159 TYR A N 1
ATOM 1258 C CA . TYR A 1 159 ? -15.452 -3.063 16.493 1.00 85.94 159 TYR A CA 1
ATOM 1259 C C . TYR A 1 159 ? -16.250 -2.096 17.382 1.00 85.94 159 TYR A C 1
ATOM 1261 O O . TYR A 1 159 ? -16.739 -2.496 18.440 1.00 85.94 159 TYR A O 1
ATOM 1269 N N . LYS A 1 160 ? -16.519 -0.873 16.899 1.00 85.06 160 LYS A N 1
ATOM 1270 C CA . LYS A 1 160 ? -17.311 0.143 17.617 1.00 85.06 160 LYS A CA 1
ATOM 1271 C C . LYS A 1 160 ? -18.731 -0.341 17.965 1.00 85.06 160 LYS A C 1
ATOM 1273 O O . LYS A 1 160 ? -19.260 0.029 19.012 1.00 85.06 160 LYS A O 1
ATOM 1278 N N . ARG A 1 161 ? -19.334 -1.207 17.132 1.00 85.00 161 ARG A N 1
ATOM 1279 C CA . ARG A 1 161 ? -20.624 -1.866 17.424 1.00 85.00 161 ARG A CA 1
ATOM 1280 C C . ARG A 1 161 ? -20.506 -2.997 18.451 1.00 85.00 161 ARG A C 1
ATOM 1282 O O . ARG A 1 161 ? -21.344 -3.048 19.343 1.00 85.00 161 ARG A O 1
ATOM 1289 N N . LYS A 1 162 ? -19.483 -3.861 18.368 1.00 83.75 162 LYS A N 1
ATOM 1290 C CA . LYS A 1 162 ? -19.226 -4.917 19.375 1.00 83.75 162 LYS A CA 1
ATOM 1291 C C . LYS A 1 162 ? -19.045 -4.330 20.780 1.00 83.75 162 LYS A C 1
ATOM 1293 O O . LYS A 1 162 ? -19.622 -4.845 21.726 1.00 83.75 162 LYS A O 1
ATOM 1298 N N . MET A 1 163 ? -18.325 -3.213 20.883 1.00 77.62 163 MET A N 1
ATOM 1299 C CA . MET A 1 163 ? -18.103 -2.462 22.127 1.00 77.62 163 MET A CA 1
ATOM 1300 C C . MET A 1 163 ? -19.343 -1.693 22.644 1.00 77.62 163 MET A C 1
ATOM 1302 O O . MET A 1 163 ? -19.242 -0.925 23.597 1.00 77.62 163 MET A O 1
ATOM 1306 N N . GLY A 1 164 ? -20.515 -1.822 22.007 1.00 67.81 164 GLY A N 1
ATOM 1307 C CA . GLY A 1 164 ? -21.748 -1.143 22.432 1.00 67.81 164 GLY A CA 1
ATOM 1308 C C . GLY A 1 164 ? -21.777 0.377 22.202 1.00 67.81 164 GLY A C 1
ATOM 1309 O O . GLY A 1 164 ? -22.721 1.045 22.618 1.00 67.81 164 GLY A O 1
ATOM 1310 N N . ILE A 1 165 ? -20.793 0.949 21.500 1.00 63.56 165 ILE A N 1
ATOM 1311 C CA . ILE A 1 165 ? -20.593 2.404 21.332 1.00 63.56 165 ILE A CA 1
ATOM 1312 C C . ILE A 1 165 ? -21.480 2.971 20.200 1.00 63.56 165 ILE A C 1
ATOM 1314 O O . ILE A 1 165 ? -21.100 3.876 19.449 1.00 63.56 165 ILE A O 1
ATOM 1318 N N . GLY A 1 166 ? -22.692 2.432 20.060 1.00 48.50 166 GLY A N 1
ATOM 1319 C CA . GLY A 1 166 ? -23.704 2.822 19.076 1.00 48.50 166 GLY A CA 1
ATOM 1320 C C . GLY A 1 166 ? -24.420 4.125 19.438 1.00 48.50 166 GLY A C 1
ATOM 1321 O O . GLY A 1 166 ? -25.641 4.142 19.533 1.00 48.50 166 GLY A O 1
ATOM 1322 N N . GLY A 1 167 ? -23.670 5.204 19.676 1.00 46.53 167 GLY A N 1
ATOM 1323 C CA . GLY A 1 167 ? -24.250 6.507 20.026 1.00 46.53 167 GLY A CA 1
ATOM 1324 C C . GLY A 1 167 ? -23.282 7.561 20.567 1.00 46.53 167 GLY A C 1
ATOM 1325 O O . GLY A 1 167 ? -23.674 8.719 20.685 1.00 46.53 167 GLY A O 1
ATOM 1326 N N . ILE A 1 168 ? -22.027 7.210 20.876 1.00 43.16 168 ILE A N 1
ATOM 1327 C CA . ILE A 1 168 ? -21.037 8.193 21.341 1.00 43.16 168 ILE A CA 1
ATOM 1328 C C . ILE A 1 168 ? -20.303 8.784 20.129 1.00 43.16 168 ILE A C 1
ATOM 1330 O O . ILE A 1 168 ? -19.552 8.085 19.431 1.00 43.16 168 ILE A O 1
ATOM 1334 N N . GLN A 1 169 ? -20.540 10.075 19.872 1.00 38.47 169 GLN A N 1
ATOM 1335 C CA . GLN A 1 169 ? -19.700 10.891 18.992 1.00 38.47 169 GLN A CA 1
ATOM 1336 C C . GLN A 1 169 ? -18.278 10.921 19.562 1.00 38.47 169 GLN A C 1
ATOM 1338 O O . GLN A 1 169 ? -18.097 11.052 20.769 1.00 38.47 169 GLN A O 1
ATOM 1343 N N . SER A 1 170 ? -17.269 10.754 18.711 1.00 41.28 170 SER A N 1
ATOM 1344 C CA . SER A 1 170 ? -15.876 10.698 19.157 1.00 41.28 170 SER A CA 1
ATOM 1345 C C . SER A 1 170 ? -15.438 12.075 19.672 1.00 41.28 170 SER A C 1
ATOM 1347 O O . SER A 1 170 ? -15.300 13.005 18.884 1.00 41.28 170 SER A O 1
ATOM 1349 N N . SER A 1 171 ? -15.214 12.216 20.9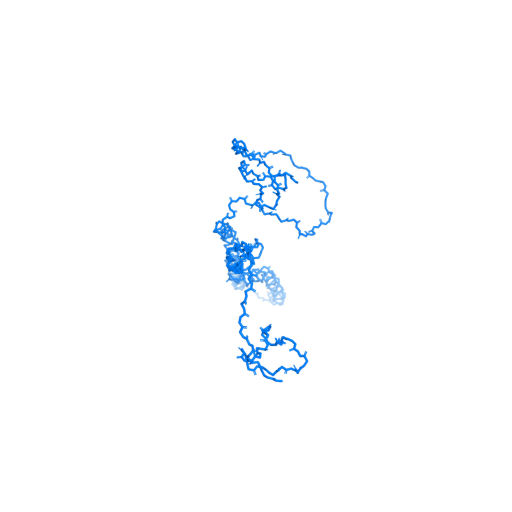83 1.00 40.38 171 SER A N 1
ATOM 1350 C CA . SER A 1 171 ? -14.703 13.447 21.613 1.00 40.38 171 SER A CA 1
ATOM 1351 C C . SER A 1 171 ? -13.198 13.634 21.365 1.00 40.38 171 SER A C 1
ATOM 1353 O O . SER A 1 171 ? -12.393 13.674 22.292 1.00 40.38 171 SER A O 1
ATOM 1355 N N . SER A 1 172 ? -12.802 13.711 20.095 1.00 43.00 172 SER A N 1
ATOM 1356 C CA . SER A 1 172 ? -11.426 13.964 19.663 1.00 43.00 172 SER A CA 1
ATOM 1357 C C . SER A 1 172 ? -11.088 15.453 19.795 1.00 43.00 172 SER A C 1
ATOM 1359 O O . SER A 1 172 ? -11.130 16.192 18.812 1.00 43.00 172 SER A O 1
ATOM 1361 N N . SER A 1 173 ? -10.803 15.908 21.019 1.00 43.62 173 SER A N 1
ATOM 1362 C CA . SER A 1 173 ? -10.473 17.315 21.297 1.00 43.62 173 SER A CA 1
ATOM 1363 C C . SER A 1 173 ? -9.517 17.515 22.486 1.00 43.62 173 SER A C 1
ATOM 1365 O O . SER A 1 173 ? -9.719 18.427 23.287 1.00 43.62 173 SER A O 1
ATOM 1367 N N . ILE A 1 174 ? -8.485 16.669 22.622 1.00 42.41 174 ILE A N 1
ATOM 1368 C CA . ILE A 1 174 ? -7.333 16.913 23.517 1.00 42.41 174 ILE A CA 1
ATOM 1369 C C . ILE A 1 174 ? -6.015 16.502 22.830 1.00 42.41 174 ILE A C 1
ATOM 1371 O O . ILE A 1 174 ? -5.405 15.504 23.197 1.00 42.41 174 ILE A O 1
ATOM 1375 N N . PHE A 1 175 ? -5.593 17.253 21.811 1.00 37.09 175 PHE A N 1
ATOM 1376 C CA . PHE A 1 175 ? -4.325 18.009 21.807 1.00 37.09 175 PHE A CA 1
ATOM 1377 C C . PHE A 1 175 ? -4.294 18.956 20.587 1.00 37.09 175 PHE A C 1
ATOM 1379 O O . PHE A 1 175 ? -5.114 18.778 19.693 1.00 37.09 175 PHE A O 1
ATOM 1386 N N . SER A 1 176 ? -3.407 19.960 20.615 1.00 39.06 176 SER A N 1
ATOM 1387 C CA . SER A 1 176 ? -3.035 20.965 19.585 1.00 39.06 176 SER A CA 1
ATOM 1388 C C . SER A 1 176 ? -3.784 20.958 18.232 1.00 39.06 176 SER A C 1
ATOM 1390 O O . SER A 1 176 ? -3.839 19.952 17.539 1.00 39.06 176 SER A O 1
ATOM 1392 N N . ASP A 1 177 ? -4.322 22.084 17.755 1.00 32.28 177 ASP A N 1
ATOM 1393 C CA . ASP A 1 177 ? -3.486 23.228 17.359 1.00 32.28 177 ASP A CA 1
ATOM 1394 C C . ASP A 1 177 ? -4.113 24.616 17.567 1.00 32.28 177 ASP A C 1
ATOM 1396 O O . ASP A 1 177 ? -5.323 24.826 17.467 1.00 32.28 177 ASP A O 1
ATOM 1400 N N . SER A 1 178 ? -3.234 25.600 17.773 1.00 47.97 178 SER A N 1
ATOM 1401 C CA . SER A 1 178 ? -3.563 27.026 17.722 1.00 47.97 178 SER A CA 1
ATOM 1402 C C . SER A 1 178 ? -3.493 27.554 16.284 1.00 47.97 178 SER A C 1
ATOM 1404 O O . SER A 1 178 ? -2.580 27.205 15.545 1.00 47.97 178 SER A O 1
ATOM 1406 N N . ASN A 1 179 ? -4.375 28.505 15.946 1.00 45.94 179 ASN A N 1
ATOM 1407 C CA . ASN A 1 179 ? -4.378 29.311 14.710 1.00 45.94 179 ASN A CA 1
ATOM 1408 C C . ASN A 1 179 ? -4.754 28.597 13.388 1.00 45.94 179 ASN A C 1
ATOM 1410 O O . ASN A 1 179 ? -3.903 28.281 12.560 1.00 45.94 179 ASN A O 1
ATOM 1414 N N . SER A 1 180 ? -6.055 28.583 13.075 1.00 45.06 180 SER A N 1
ATOM 1415 C CA . SER A 1 180 ? -6.493 29.068 11.756 1.00 45.06 180 SER A CA 1
ATOM 1416 C C . SER A 1 180 ? -7.848 29.795 11.841 1.00 45.06 180 SER A C 1
ATOM 1418 O O . SER A 1 180 ? -8.491 29.819 12.890 1.00 45.06 180 SER A O 1
ATOM 1420 N N . LYS A 1 181 ? -8.206 30.515 10.773 1.00 41.81 181 LYS A N 1
ATOM 1421 C CA . LYS A 1 181 ? -9.149 31.649 10.785 1.00 41.81 181 LYS A CA 1
ATOM 1422 C C . LYS A 1 181 ? -10.601 31.233 10.505 1.00 41.81 181 LYS A C 1
ATOM 1424 O O . LYS A 1 181 ? -10.855 30.189 9.919 1.00 41.81 181 LYS A O 1
ATOM 1429 N N . ASN A 1 182 ? -11.532 32.123 10.864 1.00 44.81 182 ASN A N 1
ATOM 1430 C CA . ASN A 1 182 ? -12.961 32.063 10.529 1.00 44.81 182 ASN A CA 1
ATOM 1431 C C . ASN A 1 182 ? -13.258 31.538 9.113 1.00 44.81 182 ASN A C 1
ATOM 1433 O O . ASN A 1 182 ? -12.812 32.135 8.135 1.00 44.81 182 ASN A O 1
ATOM 1437 N N . LEU A 1 183 ? -14.151 30.551 9.025 1.00 39.25 183 LEU A N 1
ATOM 1438 C CA . LEU A 1 183 ? -15.047 30.324 7.888 1.00 39.25 183 LEU A CA 1
ATOM 1439 C C . LEU A 1 183 ? -16.309 29.632 8.422 1.00 39.25 183 LEU A C 1
ATOM 1441 O O . LEU A 1 183 ? -16.234 28.576 9.044 1.00 39.25 183 LEU A O 1
ATOM 1445 N N . GLY A 1 184 ? -17.464 30.277 8.261 1.00 40.84 184 GLY A N 1
ATOM 1446 C CA . GLY A 1 184 ? -18.725 29.807 8.833 1.00 40.84 184 GLY A CA 1
ATOM 1447 C C . GLY A 1 184 ? -19.500 28.893 7.888 1.00 40.84 184 GLY A C 1
ATOM 1448 O O . GLY A 1 184 ? -19.551 29.140 6.685 1.00 40.84 184 GLY A O 1
ATOM 1449 N N . TYR A 1 185 ? -20.191 27.900 8.446 1.00 33.81 185 TYR A N 1
ATOM 1450 C CA . TYR A 1 185 ? -21.306 27.237 7.772 1.00 33.81 185 TYR A CA 1
ATOM 1451 C C . TYR A 1 185 ? -22.485 27.090 8.734 1.00 33.81 185 TYR A C 1
ATOM 1453 O O . TYR A 1 185 ? -22.295 26.891 9.934 1.00 33.81 185 TYR A O 1
ATOM 1461 N N . SER A 1 186 ? -23.706 27.237 8.222 1.00 42.25 186 SER A N 1
ATOM 1462 C CA . SER A 1 186 ? -24.907 27.376 9.047 1.00 42.25 186 SER A CA 1
ATOM 1463 C C . SER A 1 186 ? -25.874 26.204 8.895 1.00 42.25 186 SER A C 1
ATOM 1465 O O . SER A 1 186 ? -26.047 25.641 7.819 1.00 42.25 186 SER A O 1
ATOM 1467 N N . SER A 1 187 ? -26.612 25.970 9.979 1.00 43.72 187 SER A N 1
ATOM 1468 C CA . SER A 1 187 ? -27.916 25.303 10.047 1.00 43.72 187 SER A CA 1
ATOM 1469 C C . SER A 1 187 ? -28.005 23.759 10.058 1.00 43.72 187 SER A C 1
ATOM 1471 O O . SER A 1 187 ? -27.874 23.067 9.059 1.00 43.72 187 SER A O 1
ATOM 1473 N N . LYS A 1 188 ? -28.459 23.285 11.230 1.00 40.66 188 LYS A N 1
ATOM 1474 C CA . LYS A 1 188 ? -29.569 22.331 11.438 1.00 40.66 188 LYS A CA 1
ATOM 1475 C C . LYS A 1 188 ? -29.425 20.873 10.958 1.00 40.66 188 LYS A C 1
ATOM 1477 O O . LYS A 1 188 ? -29.871 20.509 9.877 1.00 40.66 188 LYS A O 1
ATOM 1482 N N . ALA A 1 189 ? -29.183 20.004 11.939 1.00 31.34 189 ALA A N 1
ATOM 1483 C CA . ALA A 1 189 ? -30.087 18.878 12.201 1.00 31.34 189 ALA A CA 1
ATOM 1484 C C . ALA A 1 189 ? -30.317 18.755 13.720 1.00 31.34 189 ALA A C 1
ATOM 1486 O O . ALA A 1 189 ? -29.359 18.638 14.479 1.00 31.34 189 ALA A O 1
ATOM 1487 N N . ASN A 1 190 ? -31.572 18.810 14.181 1.00 39.38 190 ASN A N 1
ATOM 1488 C CA . ASN A 1 190 ? -31.904 18.542 15.587 1.00 39.38 190 ASN A CA 1
ATOM 1489 C C . ASN A 1 190 ? -32.087 17.026 15.779 1.00 39.38 190 ASN A C 1
ATOM 1491 O O . ASN A 1 190 ? -32.904 16.446 15.059 1.00 39.38 190 ASN A O 1
ATOM 1495 N N . PRO A 1 191 ? -31.414 16.376 16.747 1.00 43.06 191 PRO A N 1
ATOM 1496 C CA . PRO A 1 191 ? -31.732 14.998 17.109 1.00 43.06 191 PRO A CA 1
ATOM 1497 C C . PRO A 1 191 ? -33.139 14.911 17.737 1.00 43.06 191 PRO A C 1
ATOM 1499 O O . PRO A 1 191 ? -33.625 15.893 18.313 1.00 43.06 191 PRO A O 1
ATOM 1502 N N . PRO A 1 192 ? -33.820 13.754 17.641 1.00 39.09 192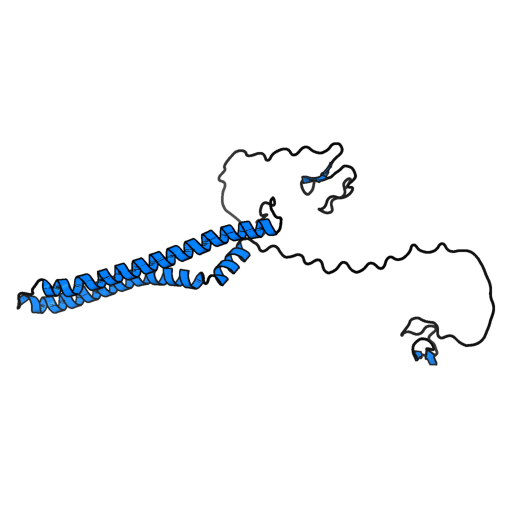 PRO A N 1
ATOM 1503 C CA . PRO A 1 192 ? -35.195 13.610 18.108 1.00 39.09 192 PRO A CA 1
ATOM 1504 C C . PRO A 1 192 ? -35.305 13.807 19.624 1.00 39.09 192 PRO A C 1
ATOM 1506 O O . PRO A 1 192 ? -34.506 13.285 20.403 1.00 39.09 192 PRO A O 1
ATOM 1509 N N . ARG A 1 193 ? -36.345 14.532 20.054 1.00 43.56 193 ARG A N 1
ATOM 1510 C CA . ARG A 1 193 ? -36.680 14.698 21.474 1.00 43.56 193 ARG A CA 1
ATOM 1511 C C . ARG A 1 193 ? -37.252 13.393 22.030 1.00 43.56 193 ARG A C 1
ATOM 1513 O O . ARG A 1 193 ? -38.467 13.219 22.055 1.00 43.56 193 ARG A O 1
ATOM 1520 N N . THR A 1 194 ? -36.397 12.500 22.522 1.00 47.22 194 THR A N 1
ATOM 1521 C CA . THR A 1 194 ? -36.844 11.435 23.428 1.00 47.22 194 THR A CA 1
ATOM 1522 C C . THR A 1 194 ? -37.497 12.075 24.652 1.00 47.22 194 THR A C 1
ATOM 1524 O O . THR A 1 194 ? -36.895 12.896 25.352 1.00 47.22 194 THR A O 1
ATOM 1527 N N . SER A 1 195 ? -38.772 11.751 24.860 1.00 49.88 195 SER A N 1
ATOM 1528 C CA . SER A 1 195 ? -39.609 12.315 25.915 1.00 49.88 195 SER A CA 1
ATOM 1529 C C . SER A 1 195 ? -39.001 12.052 27.290 1.00 49.88 195 SER A C 1
ATOM 1531 O O . SER A 1 195 ? -38.682 10.910 27.621 1.00 49.88 195 SER A O 1
ATOM 1533 N N . ILE A 1 196 ? -38.877 13.101 28.106 1.00 54.72 196 ILE A N 1
ATOM 1534 C CA . ILE A 1 196 ? -38.529 12.952 29.521 1.00 54.72 196 ILE A CA 1
ATOM 1535 C C . ILE A 1 196 ? -39.672 12.155 30.175 1.00 54.72 196 ILE A C 1
ATOM 1537 O O . ILE A 1 196 ? -40.817 12.603 30.085 1.00 54.72 196 ILE A O 1
ATOM 1541 N N . PRO A 1 197 ? -39.416 10.986 30.795 1.00 58.00 197 PRO A N 1
ATOM 1542 C CA . PRO A 1 197 ? -40.457 10.255 31.507 1.00 58.00 197 PRO A CA 1
ATOM 1543 C C . PRO A 1 197 ? -40.960 11.112 32.670 1.00 58.00 197 PRO A C 1
ATOM 1545 O O . PRO A 1 197 ? -40.174 11.837 33.285 1.00 58.00 197 PRO A O 1
ATOM 1548 N N . ALA A 1 198 ? -42.258 11.034 32.973 1.00 55.81 198 ALA A N 1
ATOM 1549 C CA . ALA A 1 198 ? -42.870 11.846 34.020 1.00 55.81 198 ALA A CA 1
ATOM 1550 C C . ALA A 1 198 ? -42.062 11.772 35.330 1.00 55.81 198 ALA A C 1
ATOM 1552 O O . ALA A 1 198 ? -41.650 10.696 35.767 1.00 55.81 198 ALA A O 1
ATOM 1553 N N . ASN A 1 199 ? -41.819 12.934 35.941 1.00 72.75 199 ASN A N 1
ATOM 1554 C CA . ASN A 1 199 ? -41.035 13.116 37.172 1.00 72.75 199 ASN A CA 1
ATOM 1555 C C . ASN A 1 199 ? -39.513 12.842 37.048 1.00 72.75 199 ASN A C 1
ATOM 1557 O O . ASN A 1 199 ? -38.788 12.959 38.040 1.00 72.75 199 ASN A O 1
ATOM 1561 N N . GLY A 1 200 ? -39.005 12.489 35.861 1.00 81.75 200 GLY A N 1
ATOM 1562 C CA . GLY A 1 200 ? -37.570 12.368 35.581 1.00 81.75 200 GLY A CA 1
ATOM 1563 C C . GLY A 1 200 ? -36.836 13.715 35.586 1.00 81.75 200 GLY A C 1
ATOM 1564 O O . GLY A 1 200 ? -37.432 14.766 35.362 1.00 81.75 200 GLY A O 1
ATOM 1565 N N . TRP A 1 201 ? -35.523 13.688 35.823 1.00 88.44 201 TRP A N 1
ATOM 1566 C CA . TRP A 1 201 ? -34.666 14.880 35.866 1.00 88.44 201 TRP A CA 1
ATOM 1567 C C . TRP A 1 201 ? -33.524 14.785 34.854 1.00 88.44 201 TRP A C 1
ATOM 1569 O O . TRP A 1 201 ? -33.039 13.695 34.551 1.00 88.44 201 TRP A O 1
ATOM 1579 N N . ARG A 1 202 ? -33.073 15.927 34.323 1.00 89.94 202 ARG A N 1
ATOM 1580 C CA . ARG A 1 202 ? -31.907 15.994 33.433 1.00 89.94 202 ARG A CA 1
ATOM 1581 C C . ARG A 1 202 ? -30.678 16.433 34.222 1.00 89.94 202 ARG A C 1
ATOM 1583 O O . ARG A 1 202 ? -30.724 17.437 34.921 1.00 89.94 202 ARG A O 1
ATOM 1590 N N . CYS A 1 203 ? -29.586 15.690 34.095 1.00 90.81 203 CYS A N 1
ATOM 1591 C CA . CYS A 1 203 ? -28.302 16.040 34.685 1.00 90.81 203 CYS A CA 1
ATOM 1592 C C . CYS A 1 203 ? -27.709 17.277 33.987 1.00 90.81 203 CYS A C 1
ATOM 1594 O O . CYS A 1 203 ? -27.614 17.241 32.756 1.00 90.81 203 CYS A O 1
ATOM 1596 N N . PRO A 1 204 ? -27.267 18.319 34.718 1.00 84.62 204 PRO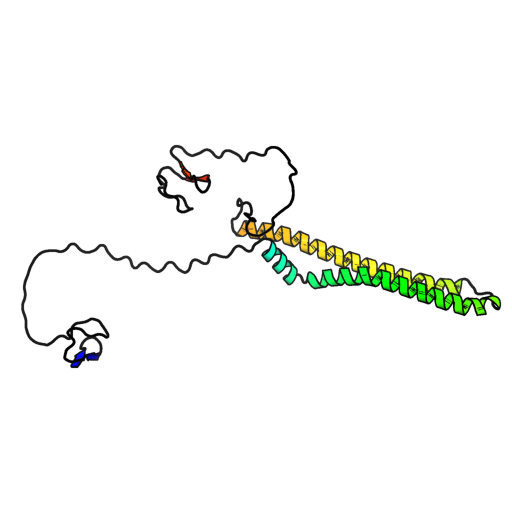 A N 1
ATOM 1597 C CA . PRO A 1 204 ? -26.629 19.484 34.105 1.00 84.62 204 PRO A CA 1
ATOM 1598 C C . PRO A 1 204 ? -25.304 19.110 33.421 1.00 84.62 204 PRO A C 1
ATOM 1600 O O . PRO A 1 204 ? -25.149 19.359 32.232 1.00 84.62 204 PRO A O 1
ATOM 1603 N N . ASP A 1 205 ? -24.412 18.404 34.121 1.00 86.69 205 ASP A N 1
ATOM 1604 C CA . ASP A 1 205 ? -23.035 18.110 33.682 1.00 86.69 205 ASP A CA 1
ATOM 1605 C C . ASP A 1 205 ? -22.924 17.333 32.361 1.00 86.69 205 ASP A C 1
ATOM 1607 O O . ASP A 1 205 ? -21.973 17.511 31.607 1.00 86.69 205 ASP A O 1
ATOM 1611 N N . CYS A 1 206 ? -23.860 16.414 32.098 1.00 88.25 206 CYS A N 1
ATOM 1612 C CA . CYS A 1 206 ? -23.768 15.465 30.981 1.00 88.25 206 CYS A CA 1
ATOM 1613 C C . CYS A 1 206 ? -25.056 15.330 30.156 1.00 88.25 206 CYS A C 1
ATOM 1615 O O . CYS A 1 206 ? -25.169 14.430 29.324 1.00 88.25 206 CYS A O 1
ATOM 1617 N N . GLY A 1 207 ? -26.076 16.153 30.422 1.00 86.38 207 GLY A N 1
ATOM 1618 C CA . GLY A 1 207 ? -27.346 16.164 29.687 1.00 86.38 207 GLY A CA 1
ATOM 1619 C C . GLY A 1 207 ? -28.210 14.894 29.785 1.00 86.38 207 GLY A C 1
ATOM 1620 O O . GLY A 1 207 ? -29.318 14.886 29.237 1.00 86.38 207 GLY A O 1
ATOM 1621 N N . ARG A 1 208 ? -27.757 13.828 30.462 1.00 86.88 208 ARG A N 1
ATOM 1622 C CA . ARG A 1 208 ? -28.482 12.553 30.615 1.00 86.88 208 ARG A CA 1
ATOM 1623 C C . ARG A 1 208 ? -29.779 12.746 31.401 1.00 86.88 208 ARG A C 1
ATOM 1625 O O . ARG A 1 208 ? -29.790 13.423 32.425 1.00 86.88 208 ARG A O 1
ATOM 1632 N N . VAL A 1 209 ? -30.861 12.119 30.941 1.00 89.00 209 VAL A N 1
ATOM 1633 C CA . VAL A 1 209 ? -32.128 12.048 31.684 1.00 89.00 209 VAL A CA 1
ATOM 1634 C C . VAL A 1 209 ? -32.101 10.828 32.602 1.00 89.00 209 VAL A C 1
ATOM 1636 O O . VAL A 1 209 ? -31.799 9.725 32.155 1.00 89.00 209 VAL A O 1
ATOM 1639 N N . ASN A 1 210 ? -32.419 11.039 33.874 1.00 85.00 210 ASN A N 1
ATOM 1640 C CA . ASN A 1 210 ? -32.495 10.028 34.922 1.00 85.00 210 ASN A CA 1
ATOM 1641 C C . ASN A 1 210 ? -33.938 9.945 35.452 1.00 85.00 210 ASN A C 1
ATOM 1643 O O . ASN A 1 210 ? -34.676 10.934 35.436 1.00 85.00 210 ASN A O 1
ATOM 1647 N N . ALA A 1 211 ? -34.349 8.778 35.951 1.00 88.44 211 ALA A N 1
ATOM 1648 C CA . ALA A 1 211 ? -35.668 8.610 36.563 1.00 88.44 211 ALA A CA 1
ATOM 1649 C C . ALA A 1 211 ? -35.789 9.368 37.903 1.00 88.44 211 ALA A C 1
ATOM 1651 O O . ALA A 1 211 ? -34.788 9.709 38.537 1.00 88.44 211 ALA A O 1
ATOM 1652 N N . SER A 1 212 ? -37.023 9.620 38.349 1.00 87.19 212 SER A N 1
ATOM 1653 C CA . SER A 1 212 ? -37.340 10.427 39.540 1.00 87.19 212 SER A CA 1
ATOM 1654 C C . SER A 1 212 ? -36.582 10.000 40.805 1.00 87.19 212 SER A C 1
ATOM 1656 O O . SER A 1 212 ? -36.056 10.857 41.521 1.00 87.19 212 SER A O 1
ATOM 1658 N N . TYR A 1 213 ? -36.500 8.685 41.028 1.00 86.56 213 TYR A N 1
ATOM 1659 C CA . TYR A 1 213 ? -35.896 8.009 42.180 1.00 86.56 213 TYR A CA 1
ATOM 1660 C C . TYR A 1 213 ? -34.359 7.938 42.144 1.00 86.56 213 TYR A C 1
ATOM 1662 O O . TYR A 1 213 ? -33.733 7.575 43.137 1.00 86.56 213 TYR A O 1
ATOM 1670 N N . VAL A 1 214 ? -33.723 8.273 41.018 1.00 89.00 214 VAL A N 1
ATOM 1671 C CA . VAL A 1 214 ? -32.262 8.210 40.875 1.00 89.00 214 VAL A CA 1
ATOM 1672 C C . VAL A 1 214 ? -31.641 9.461 41.500 1.00 89.00 214 VAL A C 1
ATOM 1674 O O . VAL A 1 214 ? -31.684 10.536 40.907 1.00 89.00 214 VAL A O 1
ATOM 1677 N N . GLY A 1 215 ? -31.062 9.336 42.697 1.00 89.50 215 GLY A N 1
ATOM 1678 C CA . GLY A 1 215 ? -30.451 10.460 43.427 1.00 89.50 215 GLY A CA 1
ATOM 1679 C C . GLY A 1 215 ? -29.101 10.951 42.879 1.00 89.50 215 GLY A C 1
ATOM 1680 O O . GLY A 1 215 ? -28.704 12.082 43.162 1.00 89.50 215 GLY A O 1
ATOM 1681 N N . THR A 1 216 ? -28.414 10.136 42.071 1.00 92.94 216 THR A N 1
ATOM 1682 C CA . THR A 1 216 ? -27.087 10.436 41.504 1.00 92.94 216 THR A CA 1
ATOM 1683 C C . THR A 1 216 ? -27.015 9.952 40.059 1.00 92.94 216 THR A C 1
ATOM 1685 O O . THR A 1 216 ? -27.349 8.806 39.768 1.00 92.94 216 THR A O 1
ATOM 1688 N N . CYS A 1 217 ? -26.582 10.818 39.145 1.00 92.00 217 CYS A N 1
ATOM 1689 C CA . CYS A 1 217 ? -26.355 10.482 37.744 1.00 92.00 217 CYS A CA 1
ATOM 1690 C C . CYS A 1 217 ? -25.140 9.551 37.588 1.00 92.00 217 CYS A C 1
ATOM 1692 O O . CYS A 1 217 ? -24.192 9.613 38.368 1.00 92.00 217 CYS A O 1
ATOM 1694 N N . ALA A 1 218 ? -25.105 8.756 36.516 1.00 85.75 218 ALA A N 1
ATOM 1695 C CA . ALA A 1 218 ? -23.979 7.873 36.196 1.00 85.75 218 ALA A CA 1
ATOM 1696 C C . ALA A 1 218 ? -22.631 8.598 35.958 1.00 85.75 218 ALA A C 1
ATOM 1698 O O . ALA A 1 218 ? -21.599 7.939 35.912 1.00 85.75 218 ALA A O 1
ATOM 1699 N N . CYS A 1 219 ? -22.623 9.931 35.817 1.00 87.81 219 CYS A N 1
ATOM 1700 C CA . CYS A 1 219 ? -21.406 10.756 35.784 1.00 87.81 219 CYS A CA 1
ATOM 1701 C C . CYS A 1 219 ? -20.910 11.203 37.179 1.00 87.81 219 CYS A C 1
ATOM 1703 O O . CYS A 1 219 ? -19.966 11.977 37.262 1.00 87.81 219 CYS A O 1
ATOM 1705 N N . GLY A 1 220 ? -21.563 10.780 38.269 1.00 87.44 220 GLY A N 1
ATOM 1706 C CA . GLY A 1 220 ? -21.234 11.153 39.654 1.00 87.44 220 GLY A CA 1
ATOM 1707 C C . GLY A 1 220 ? -22.022 12.346 40.217 1.00 87.44 220 GLY A C 1
ATOM 1708 O O . GLY A 1 220 ? -22.133 12.487 41.436 1.00 87.44 220 GLY A O 1
ATOM 1709 N N . ARG A 1 221 ? -22.641 13.174 39.365 1.00 91.38 221 ARG A N 1
ATOM 1710 C CA . ARG A 1 221 ? -23.435 14.345 39.781 1.00 91.38 221 ARG A CA 1
ATOM 1711 C C . ARG A 1 221 ? -24.686 13.939 40.569 1.00 91.38 221 ARG A C 1
ATOM 1713 O O . ARG A 1 221 ? -25.582 13.284 40.032 1.00 91.38 221 ARG A O 1
ATOM 1720 N N . ARG A 1 222 ? -24.779 14.362 41.833 1.00 90.12 222 ARG A N 1
ATOM 1721 C CA . ARG A 1 222 ? -26.005 14.270 42.656 1.00 90.12 222 ARG A CA 1
ATOM 1722 C C . ARG A 1 222 ? -27.110 15.195 42.127 1.00 90.12 222 ARG A C 1
ATOM 1724 O O . ARG A 1 222 ? -26.809 16.247 41.579 1.00 90.12 222 ARG A O 1
ATOM 1731 N N . LYS A 1 223 ? -28.375 14.814 42.328 1.00 84.88 223 LYS A N 1
ATOM 1732 C CA . LYS A 1 223 ? -29.581 15.510 41.827 1.00 84.88 223 LYS A CA 1
ATOM 1733 C C . LYS A 1 223 ? -29.788 16.931 42.383 1.00 84.88 223 LYS A C 1
ATOM 1735 O O . LYS A 1 223 ? -30.392 17.757 41.706 1.00 84.88 223 LYS A O 1
ATOM 1740 N N . ASN A 1 224 ? -29.299 17.200 43.595 1.00 80.56 224 ASN A N 1
ATOM 1741 C CA . ASN A 1 224 ? -29.565 18.421 44.368 1.00 80.56 224 ASN A CA 1
ATOM 1742 C C . ASN A 1 224 ? -28.250 19.148 44.738 1.00 80.56 224 ASN A C 1
ATOM 1744 O O . ASN A 1 224 ? -28.052 19.500 45.903 1.00 80.56 224 ASN A O 1
ATOM 1748 N N . SER A 1 225 ? -27.267 19.224 43.834 1.00 63.84 225 SER A N 1
ATOM 1749 C CA . SER A 1 225 ? -25.894 19.667 44.158 1.00 63.84 225 SER A CA 1
ATOM 1750 C C . SER A 1 225 ? -25.138 20.182 42.939 1.00 63.84 225 SER A C 1
ATOM 1752 O O . SER A 1 225 ? -25.556 19.832 41.818 1.00 63.84 225 SER A O 1
#

Secondary structure (DSSP, 8-state):
-B-TTT--B--TT-SS-TTT----PPP---------PPPPPPP-----------------HHHHHHHHHHHTTHHHHHHHHHHHHHHHHHHHHHHHHHHHHHHHHHHHHHTTS---HHHHHHHSHHHHHHHHHHHHHHHHHHHHHHHHHHHHHHHHHHHHHHTT-TT------SS--------------PPP-PPPPTT-EE-TTT--EE-TT--B-TTS-BTT-

Foldseek 3Di:
DAAPVPRHDDDPVDQARPVPRHGRDDDDDDDDDDDDDDDDDPPPPPPPPPDPPPPVPQDDLVRQLVVLCVVLVVVVLVVLLVCLVVVLVVVVVVLVVVCVVVCVVCVVVCVPDPDDCVVVVVSPVVNVVVVVVSVVSNVVSVVSNCVSNVVSVVVSVVSCVVVVVVDDDDPPDPDDDDDDDDDDDDDDDDDDPPDQPPCWDADPVPRDIDHNPDQADPVGRGPPD

Radius of gyration: 41.2 Å; Cα contacts (8 Å, |Δi|>4): 110; chains: 1; bounding box: 71×51×134 Å

pLDDT: mean 72.69, std 19.5, range [31.34, 94.88]

Mean predicted aligned error: 21.3 Å

Sequence (225 aa):
MYCSHCGAQIPDDSAFCPSCGQKPGRAGDPAAQTAAPQSAPPPQTSYAQPAPRYVETIKSEGEFIQEYRNLHNYGTYKTGQTIFKVGEPIFLIGYLIWVFVDVNERFGQWWSRSATWDDYFAYLPVPLVVIVVCGIFEYLLSKRVNDIDSTAASEYRRYKRKMGIGGIQSSSSIFSDSNSKNLGYSSKANPPRTSIPANGWRCPDCGRVNASYVGTCACGRRKNS

InterPro domains:
  IPR026870 Zinc-ribbon domain [PF13240] (2-22)

Nearest PDB structures (foldseek):
  5c21-assembly1_B  TM=5.468E-01  e=6.433E+00  Escherichia coli
  5c22-assembly4_D  TM=3.182E-01  e=5.386E+00  Escherichia coli
  5c22-assembly3_C  TM=3.240E-01  e=7.243E+00  Escherichia coli